Protein AF-A0A8S1RAP8-F1 (afdb_monomer)

Solvent-accessible surface area (backbone atoms only — not comparable to full-atom values): 20398 Å² total; per-residue (Å²): 109,70,69,64,56,48,58,64,63,66,70,56,78,81,77,78,64,78,50,80,38,58,42,42,70,63,51,77,66,58,30,59,76,67,71,48,92,62,65,44,33,32,34,68,53,97,89,40,79,42,64,40,56,48,89,36,30,42,44,55,46,43,49,38,47,43,72,74,34,91,86,50,86,42,68,48,49,23,46,74,50,92,79,80,55,66,46,68,60,57,54,80,40,48,30,60,67,54,68,74,44,55,33,32,41,30,39,65,87,76,47,36,32,41,37,43,65,58,62,101,51,79,95,78,66,79,72,67,83,76,46,59,76,76,47,51,60,53,47,54,56,40,59,78,68,72,55,58,68,72,54,48,56,56,46,50,57,49,50,53,52,45,52,58,54,53,62,76,46,72,89,56,85,87,43,72,69,56,53,53,50,51,51,54,52,46,53,52,53,49,50,56,48,26,51,54,51,33,50,54,41,49,54,53,42,54,52,45,54,51,51,51,50,50,52,52,52,51,52,51,52,51,49,53,56,39,51,64,58,47,47,54,57,53,51,51,53,52,48,51,54,51,49,54,51,52,50,52,51,47,39,29,78,74,72,65,31,55,86,65,39,50,64,52,53,52,51,51,54,53,49,52,51,51,54,39,47,52,47,22,74,75,65,75,41,75,77,42,75,67,51,54,46,51,52,54,40,50,57,51,46,56,50,54,39,62,72,76,44,61,56,68,60,54,51,50,50,49,51,52,51,44,53,50,42,52,53,54,36,54,71,38,62,58,52,66,64,60,55,49,54,54,50,54,52,52,51,53,53,52,52,53,52,52,52,53,52,58,61,73,76,106

Organism: NCBI:txid65129

InterPro domains:
  IPR006769 Calcium uniporter protein, C-terminal [PF04678] (152-308)
  IPR039055 MCU family [PTHR13462] (45-321)

Foldseek 3Di:
DVVVVLVVVLVPDDPPAPEEKEKDWDDPVRCVVVVNPFIWIWIADPNFIQIDGQQDFLLRSQVSCCVRPVPFPDKWKFDDDDPVPTDTDDRRHTSPVVLVAWIWIDTPVPHIYIYDRDDVDQPPDPVQPPDDPQLVVLVVVCVVLVDPPLLSVLVSQLVVQLVVQVVVVVPDDDDPVNSVVSSVVSLVVLLSVLVSLLVVLVSVLVVLVVVLVVLVVVLVVLLVVLLVVLVVVVVVVVVVVVVVVVCLVCCCPPNPHDVVSVVVVVVVVVVVVVVQVVVCVVPVDGDDPVVVSVVSSVVVSVVVCVVPHVSVVVSVRSVVSSVSSVSVSVSSPDNVVVSVVVVVVSVVVVVVVVVVVVVVVD

Mean predicted aligned error: 11.81 Å

Radius of gyration: 32.69 Å; Cα contacts (8 Å, |Δi|>4): 308; chains: 1; bounding box: 89×58×103 Å

Nearest PDB structures (foldseek):
  6wdo-assembly1_O  TM=4.376E-01  e=2.617E-07  Homo sapiens
  6xjv-assembly1_G  TM=4.629E-01  e=1.533E-06  Homo sapiens
  6wdn-assembly1_I  TM=6.538E-01  e=1.645E-04  Homo sapiens
  6xjx-assembly1_C  TM=7.155E-01  e=4.591E-04  Homo sapiens
  6wdn-assembly1_C  TM=6.519E-01  e=7.670E-04  Homo sapiens

Structure (mmCIF, N/CA/C/O backbone):
data_AF-A0A8S1RAP8-F1
#
_entry.id   AF-A0A8S1RAP8-F1
#
loop_
_atom_site.group_PDB
_atom_site.id
_atom_site.type_symbol
_atom_site.label_atom_id
_atom_site.label_alt_id
_atom_site.label_comp_id
_atom_site.label_asym_id
_atom_site.label_entity_id
_atom_site.label_seq_id
_atom_site.pdbx_PDB_ins_code
_atom_site.Cartn_x
_atom_site.Cartn_y
_atom_site.Cartn_z
_atom_site.occupancy
_atom_site.B_iso_or_equiv
_atom_site.auth_seq_id
_atom_site.auth_comp_id
_atom_site.auth_asym_id
_atom_site.auth_atom_id
_atom_site.pdbx_PDB_model_num
ATOM 1 N N . MET A 1 1 ? 1.107 17.374 37.435 1.00 35.66 1 MET A N 1
ATOM 2 C CA . MET A 1 1 ? 2.070 16.299 37.787 1.00 35.66 1 MET A CA 1
ATOM 3 C C . MET A 1 1 ? 1.531 14.903 37.461 1.00 35.66 1 MET A C 1
ATOM 5 O O . MET A 1 1 ? 2.252 14.166 36.805 1.00 35.66 1 MET A O 1
ATOM 9 N N . LEU A 1 2 ? 0.270 14.580 37.793 1.00 27.03 2 LEU A N 1
ATOM 10 C CA . LEU A 1 2 ? -0.376 13.287 37.482 1.00 27.03 2 LEU A CA 1
ATOM 11 C C . LEU A 1 2 ? -0.451 12.935 35.979 1.00 27.03 2 LEU A C 1
ATOM 13 O O . LEU A 1 2 ? -0.167 11.800 35.613 1.00 27.03 2 LEU A O 1
ATOM 17 N N . LEU A 1 3 ? -0.716 13.901 35.089 1.00 27.44 3 LEU A N 1
ATOM 18 C CA . LEU A 1 3 ? -0.661 13.671 33.631 1.00 27.44 3 LEU A CA 1
ATOM 19 C C . LEU A 1 3 ? 0.751 13.306 33.127 1.00 27.44 3 LEU A C 1
ATOM 21 O O . LEU A 1 3 ? 0.902 12.489 32.225 1.00 27.44 3 LEU A O 1
ATOM 25 N N . LYS A 1 4 ? 1.805 13.872 33.735 1.00 32.78 4 LYS A N 1
ATOM 26 C CA . LYS A 1 4 ? 3.206 13.583 33.370 1.00 32.78 4 LYS A CA 1
ATOM 27 C C . LYS A 1 4 ? 3.659 12.202 33.862 1.00 32.78 4 LYS A C 1
ATOM 29 O O . LYS A 1 4 ? 4.493 11.583 33.209 1.00 32.78 4 LYS A O 1
ATOM 34 N N . SER A 1 5 ? 3.118 11.717 34.983 1.00 31.95 5 SER A N 1
ATOM 35 C CA . SER A 1 5 ? 3.358 10.349 35.464 1.00 31.95 5 SER A CA 1
ATOM 36 C C . SER A 1 5 ? 2.520 9.305 34.718 1.00 31.95 5 SER A C 1
ATOM 38 O O . SER A 1 5 ? 3.018 8.209 34.489 1.00 31.95 5 SER A O 1
ATOM 40 N N . LEU A 1 6 ? 1.307 9.650 34.264 1.00 33.59 6 LEU A N 1
ATOM 41 C CA . LEU A 1 6 ? 0.477 8.794 33.399 1.00 33.59 6 LEU A CA 1
ATOM 42 C C . LEU A 1 6 ? 1.084 8.619 31.998 1.00 33.59 6 LEU A C 1
ATOM 44 O O . LEU A 1 6 ? 1.160 7.493 31.513 1.00 33.59 6 LEU A O 1
ATOM 48 N N . ASN A 1 7 ? 1.637 9.683 31.402 1.00 32.19 7 ASN A N 1
ATOM 49 C CA . ASN A 1 7 ? 2.371 9.579 30.132 1.00 32.19 7 ASN A CA 1
ATOM 50 C C . ASN A 1 7 ? 3.615 8.676 30.222 1.00 32.19 7 ASN A C 1
ATOM 52 O O . ASN A 1 7 ? 3.992 8.071 29.226 1.00 32.19 7 ASN A O 1
ATOM 56 N N . ARG A 1 8 ? 4.245 8.547 31.401 1.00 33.03 8 ARG A N 1
ATOM 57 C CA . ARG A 1 8 ? 5.359 7.602 31.618 1.00 33.03 8 ARG A CA 1
ATOM 58 C C . ARG A 1 8 ? 4.908 6.153 31.819 1.00 33.03 8 ARG A C 1
ATOM 60 O O . ARG A 1 8 ? 5.713 5.257 31.621 1.00 33.03 8 ARG A O 1
ATOM 67 N N . PHE A 1 9 ? 3.654 5.918 32.204 1.00 32.06 9 PHE A N 1
ATOM 68 C CA . PHE A 1 9 ? 3.078 4.570 32.253 1.00 32.06 9 PHE A CA 1
ATOM 69 C C . PHE A 1 9 ? 2.563 4.111 30.881 1.00 32.06 9 PHE A C 1
ATOM 71 O O . PHE A 1 9 ? 2.558 2.918 30.606 1.00 32.06 9 PHE A O 1
ATOM 78 N N . CYS A 1 10 ? 2.194 5.051 30.003 1.00 32.69 10 CYS A N 1
ATOM 79 C CA . CYS A 1 10 ? 1.7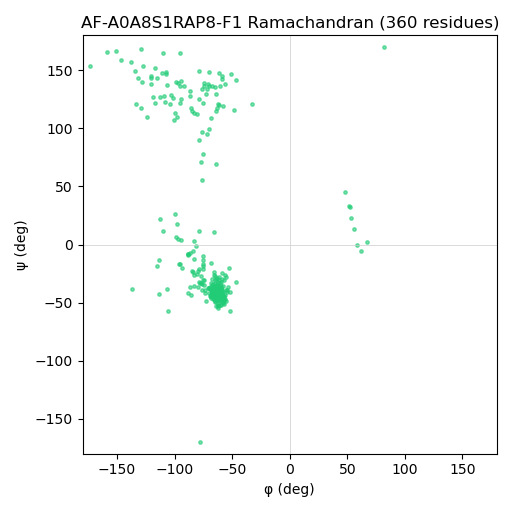32 4.769 28.640 1.00 32.69 10 CYS A CA 1
ATOM 80 C C . CYS A 1 10 ? 2.862 4.520 27.629 1.00 32.69 10 CYS A C 1
ATOM 82 O O . CYS A 1 10 ? 2.575 4.176 26.487 1.00 32.69 10 CYS A O 1
ATOM 84 N N . THR A 1 11 ? 4.139 4.604 28.022 1.00 32.50 11 THR A N 1
ATOM 85 C CA . THR A 1 11 ? 5.240 3.993 27.253 1.00 32.50 11 THR A CA 1
ATOM 86 C C . THR A 1 11 ? 5.238 2.480 27.489 1.00 32.50 11 THR A C 1
ATOM 88 O O . THR A 1 11 ? 6.199 1.902 27.999 1.00 32.50 11 THR A O 1
ATOM 91 N N . LEU A 1 12 ? 4.093 1.860 27.212 1.00 35.03 12 LEU A N 1
ATOM 92 C CA . LEU A 1 12 ? 3.892 0.424 27.192 1.00 35.03 12 LEU A CA 1
ATOM 93 C C . LEU A 1 12 ? 4.625 -0.147 25.979 1.00 35.03 12 LEU A C 1
ATOM 95 O O . LEU A 1 12 ? 4.841 0.531 24.976 1.00 35.03 12 LEU A O 1
ATOM 99 N N . LYS A 1 13 ? 5.099 -1.380 26.157 1.00 39.34 13 LYS A N 1
ATOM 100 C CA . LYS A 1 13 ? 5.905 -2.172 25.225 1.00 39.34 13 LYS A CA 1
ATOM 101 C C . LYS A 1 13 ? 5.544 -1.857 23.773 1.00 39.34 13 LYS A C 1
ATOM 103 O O . LYS A 1 13 ? 4.407 -2.071 23.372 1.00 39.34 13 LYS A O 1
ATOM 108 N N . ARG A 1 14 ? 6.526 -1.403 22.983 1.00 42.16 14 ARG A N 1
ATOM 109 C CA . ARG A 1 14 ? 6.386 -1.344 21.522 1.00 42.16 14 ARG A CA 1
ATOM 110 C C . ARG A 1 14 ? 5.853 -2.694 21.064 1.00 42.16 14 ARG A C 1
ATOM 112 O O . ARG A 1 14 ? 6.517 -3.712 21.267 1.00 42.16 14 ARG A O 1
ATOM 119 N N . TYR A 1 15 ? 4.653 -2.707 20.505 1.00 47.25 15 TYR A N 1
ATOM 120 C CA . TYR A 1 15 ? 4.140 -3.898 19.867 1.00 47.25 15 TYR A CA 1
ATOM 121 C C . TYR A 1 15 ? 5.117 -4.292 18.755 1.00 47.25 15 TYR A C 1
ATOM 123 O O . TYR A 1 15 ? 5.357 -3.521 17.826 1.00 47.25 15 TYR A O 1
ATOM 131 N N . ASN A 1 16 ? 5.702 -5.484 18.855 1.00 48.69 16 ASN A N 1
ATOM 132 C CA . ASN A 1 16 ? 6.482 -6.074 17.771 1.00 48.69 16 ASN A CA 1
ATOM 133 C C . ASN A 1 16 ? 5.505 -6.624 16.725 1.00 48.69 16 ASN A C 1
ATOM 135 O O . ASN A 1 16 ? 5.313 -7.834 16.615 1.00 48.69 16 ASN A O 1
ATOM 139 N N . PHE A 1 17 ? 4.831 -5.732 16.001 1.00 56.00 17 PHE A N 1
ATOM 140 C CA . PHE A 1 17 ? 4.102 -6.120 14.801 1.00 56.00 17 PHE A CA 1
ATOM 141 C C . PHE A 1 17 ? 5.103 -6.341 13.674 1.00 56.00 17 PHE A C 1
ATOM 143 O O . PHE A 1 17 ? 6.024 -5.545 13.482 1.00 56.00 17 PHE A O 1
ATOM 150 N N . GLN A 1 18 ? 4.931 -7.443 12.949 1.00 72.25 18 GLN A N 1
ATOM 151 C CA . GLN A 1 18 ? 5.820 -7.790 11.844 1.00 72.25 18 GLN A CA 1
ATOM 152 C C . GLN A 1 18 ? 5.355 -7.126 10.544 1.00 72.25 18 GLN A C 1
ATOM 154 O O . GLN A 1 18 ? 6.192 -6.675 9.764 1.00 72.25 18 GLN A O 1
ATOM 159 N N . ASP A 1 19 ? 4.036 -7.016 10.338 1.00 77.69 19 ASP A N 1
ATOM 160 C CA . ASP A 1 19 ? 3.436 -6.235 9.252 1.00 77.69 19 ASP A CA 1
ATOM 161 C C . ASP A 1 19 ? 1.966 -5.858 9.543 1.00 77.69 19 ASP A C 1
ATOM 163 O O . ASP A 1 19 ? 1.322 -6.427 10.433 1.00 77.69 19 ASP A O 1
ATOM 167 N N . ILE A 1 20 ? 1.434 -4.915 8.763 1.00 80.06 20 ILE A N 1
ATOM 168 C CA . ILE A 1 20 ? 0.015 -4.534 8.736 1.00 80.06 20 ILE A CA 1
ATOM 169 C C . ILE A 1 20 ? -0.560 -4.952 7.382 1.00 80.06 20 ILE A C 1
ATOM 171 O O . ILE A 1 20 ? -0.016 -4.625 6.326 1.00 80.06 20 ILE A O 1
ATOM 175 N N . LEU A 1 21 ? -1.658 -5.697 7.428 1.00 82.69 21 LEU A N 1
ATOM 176 C CA . LEU A 1 21 ? -2.359 -6.256 6.283 1.00 82.69 21 LEU A CA 1
ATOM 177 C C . LEU A 1 21 ? -3.705 -5.552 6.121 1.00 82.69 21 LEU A C 1
ATOM 179 O O . LEU A 1 21 ? -4.340 -5.152 7.095 1.00 82.69 21 LEU A O 1
ATOM 183 N N . MET A 1 22 ? -4.153 -5.421 4.879 1.00 79.94 22 MET A N 1
ATOM 184 C CA . MET A 1 22 ? -5.452 -4.845 4.551 1.00 79.94 22 MET A CA 1
ATOM 185 C C . MET A 1 22 ? -6.342 -5.964 4.050 1.00 79.94 22 MET A C 1
ATOM 187 O O . MET A 1 22 ? -5.969 -6.698 3.131 1.00 79.94 22 MET A O 1
ATOM 191 N N . LEU A 1 23 ? -7.520 -6.076 4.649 1.00 79.69 23 LEU A N 1
ATOM 192 C CA . LEU A 1 23 ? -8.556 -6.938 4.122 1.00 79.69 23 LEU A CA 1
ATOM 193 C C . LEU A 1 23 ? -9.187 -6.291 2.887 1.00 79.69 23 LEU A C 1
ATOM 195 O O . LEU A 1 23 ? -9.424 -5.091 2.870 1.00 79.69 23 LEU A O 1
ATOM 199 N N . GLN A 1 24 ? -9.461 -7.065 1.847 1.00 80.31 24 GLN A N 1
ATOM 200 C CA . GLN A 1 24 ? -10.079 -6.592 0.614 1.00 80.31 24 GLN A CA 1
ATOM 201 C C . GLN A 1 24 ? -11.290 -7.462 0.273 1.00 80.31 24 GLN A C 1
ATOM 203 O O . GLN A 1 24 ? -11.267 -8.684 0.446 1.00 80.31 24 GLN A O 1
ATOM 208 N N . ARG A 1 25 ? -12.358 -6.815 -0.201 1.00 77.25 25 ARG A N 1
ATOM 209 C CA . ARG A 1 25 ? -13.554 -7.473 -0.732 1.00 77.25 25 ARG A CA 1
ATOM 210 C C . ARG A 1 25 ? -13.418 -7.593 -2.244 1.00 77.25 25 ARG A C 1
ATOM 212 O O . ARG A 1 25 ? -12.926 -6.672 -2.893 1.00 77.25 25 ARG A O 1
ATOM 219 N N . PHE A 1 26 ? -13.849 -8.716 -2.808 1.00 70.31 26 PHE A N 1
ATOM 220 C CA . PHE A 1 26 ? -13.997 -8.808 -4.259 1.00 70.31 26 PHE A CA 1
ATOM 221 C C . PHE A 1 26 ? -15.087 -7.851 -4.744 1.00 70.31 26 PHE A C 1
ATOM 223 O O . PHE A 1 26 ? -16.180 -7.816 -4.173 1.00 70.31 26 PHE A O 1
ATOM 230 N N . SER A 1 27 ? -14.820 -7.127 -5.833 1.00 66.56 27 SER A N 1
ATOM 231 C CA . SER A 1 27 ? -15.862 -6.335 -6.492 1.00 66.56 27 SER A CA 1
ATOM 232 C C . SER A 1 27 ? -16.989 -7.251 -6.984 1.00 66.56 27 SER A C 1
ATOM 234 O O . SER A 1 27 ? -16.742 -8.384 -7.403 1.00 66.56 27 SER A O 1
ATOM 236 N N . GLN A 1 28 ? -18.232 -6.754 -6.994 1.00 63.41 28 GLN A N 1
ATOM 237 C CA . GLN A 1 28 ? -19.379 -7.487 -7.548 1.00 63.41 28 GLN A CA 1
ATOM 238 C C . GLN A 1 28 ? -19.171 -7.907 -9.014 1.00 63.41 28 GLN A C 1
ATOM 240 O O . GLN A 1 28 ? -19.767 -8.878 -9.475 1.00 63.41 28 GLN A O 1
ATOM 245 N N . GLU A 1 29 ? -18.344 -7.184 -9.770 1.00 61.91 29 GLU A N 1
ATOM 246 C CA . GLU A 1 29 ? -18.001 -7.548 -11.149 1.00 61.91 29 GLU A CA 1
ATOM 247 C C . GLU A 1 29 ? -16.993 -8.700 -11.207 1.00 61.91 29 GLU A C 1
ATOM 249 O O . GLU A 1 29 ? -17.128 -9.620 -12.013 1.00 61.91 29 GLU A O 1
ATOM 254 N N . GLU A 1 30 ? -16.012 -8.701 -10.308 1.00 68.06 30 GLU A N 1
ATOM 255 C CA . GLU A 1 30 ? -15.015 -9.766 -10.216 1.00 68.06 30 GLU A CA 1
ATOM 256 C C . GLU A 1 30 ? -15.624 -11.061 -9.667 1.00 68.06 30 GLU A C 1
ATOM 258 O O . GLU A 1 30 ? -15.307 -12.150 -10.150 1.00 68.06 30 GLU A O 1
ATOM 263 N N . SER A 1 31 ? -16.551 -10.958 -8.709 1.00 62.81 31 SER A N 1
ATOM 264 C CA . SER A 1 31 ? -17.284 -12.111 -8.181 1.00 62.81 31 SER A CA 1
ATOM 265 C C . SER A 1 31 ? -18.198 -12.740 -9.235 1.00 62.81 31 SER A C 1
ATOM 267 O O . SER A 1 31 ? -18.249 -13.970 -9.336 1.00 62.81 31 SER A O 1
ATOM 269 N N . LYS A 1 32 ? -18.837 -11.923 -10.089 1.00 68.44 32 LYS A N 1
ATOM 270 C CA . LYS A 1 32 ? -19.587 -12.393 -11.267 1.00 68.44 32 LYS A CA 1
ATOM 271 C C . LYS A 1 32 ? -18.684 -13.126 -12.257 1.00 68.44 32 LYS A C 1
ATOM 273 O O . LYS A 1 32 ? -19.036 -14.222 -12.685 1.00 68.44 32 LYS A O 1
ATOM 278 N N . ASN A 1 33 ? -17.510 -12.576 -12.567 1.00 72.12 33 ASN A N 1
ATOM 279 C CA . ASN A 1 33 ? -16.552 -13.212 -13.479 1.00 72.12 33 ASN A CA 1
ATOM 280 C C . ASN A 1 33 ? -16.033 -14.561 -12.953 1.00 72.12 33 ASN A C 1
ATOM 282 O O . ASN A 1 33 ? -15.716 -15.452 -13.739 1.00 72.12 33 ASN A O 1
ATOM 286 N N . LEU A 1 34 ? -15.982 -14.735 -11.631 1.00 72.75 34 LEU A N 1
ATOM 287 C CA . LEU A 1 34 ? -15.537 -15.965 -10.974 1.00 72.75 34 LEU A CA 1
ATOM 288 C C . LEU A 1 34 ? -16.683 -16.928 -10.608 1.00 72.75 34 LEU A C 1
ATOM 290 O O . LEU A 1 34 ? -16.424 -17.966 -9.999 1.00 72.75 34 LEU A O 1
ATOM 294 N N . ASN A 1 35 ? -17.938 -16.627 -10.976 1.00 73.19 35 ASN A N 1
ATOM 295 C CA . ASN A 1 35 ? -19.134 -17.394 -10.586 1.00 73.19 35 ASN A CA 1
ATOM 296 C C . ASN A 1 35 ? -19.253 -17.629 -9.065 1.00 73.19 35 ASN A C 1
ATOM 298 O O . ASN A 1 35 ? -19.773 -18.653 -8.607 1.00 73.19 35 ASN A O 1
ATOM 302 N N . LEU A 1 36 ? -18.774 -16.681 -8.261 1.00 73.94 36 LEU A N 1
ATOM 303 C CA . LEU A 1 36 ? -18.836 -16.770 -6.808 1.00 73.94 36 LEU A CA 1
ATOM 304 C C . LEU A 1 36 ? -20.215 -16.295 -6.339 1.00 73.94 36 LEU A C 1
ATOM 306 O O . LEU A 1 36 ? -20.559 -15.124 -6.457 1.00 73.94 36 LEU A O 1
ATOM 310 N N . LYS A 1 37 ? -21.018 -17.218 -5.795 1.00 71.69 37 LYS A N 1
ATOM 311 C CA . LYS A 1 37 ? -22.343 -16.912 -5.218 1.00 71.69 37 LYS A CA 1
ATOM 312 C C . LYS A 1 37 ? -22.279 -16.222 -3.850 1.00 71.69 37 LYS A C 1
ATOM 314 O O . LYS A 1 37 ? -23.316 -15.814 -3.344 1.00 71.69 37 LYS A O 1
ATOM 319 N N . GLN A 1 38 ? -21.100 -16.154 -3.237 1.00 77.44 38 GLN A N 1
ATOM 320 C CA . GLN A 1 38 ? -20.893 -15.669 -1.872 1.00 77.44 38 GLN A CA 1
ATOM 321 C C . GLN A 1 38 ? -19.820 -14.582 -1.852 1.00 77.44 38 GLN A C 1
ATOM 323 O O . GLN A 1 38 ? -18.930 -14.573 -2.704 1.00 77.44 38 GLN A O 1
ATOM 328 N N . GLU A 1 39 ? -19.894 -13.698 -0.858 1.00 77.25 39 GLU A N 1
ATOM 329 C CA . GLU A 1 39 ? -18.881 -12.676 -0.609 1.00 77.25 39 GLU A CA 1
ATOM 330 C C . GLU A 1 39 ? -17.549 -13.340 -0.226 1.00 77.25 39 GLU A C 1
ATOM 332 O O . GLU A 1 39 ? -17.434 -14.034 0.792 1.00 77.25 39 GLU A O 1
ATOM 337 N N . VAL A 1 40 ? -16.545 -13.164 -1.088 1.00 81.94 40 VAL A N 1
ATOM 338 C CA . VAL A 1 40 ? -15.185 -13.659 -0.871 1.00 81.94 40 VAL A CA 1
ATOM 339 C C . VAL A 1 40 ? -14.308 -12.493 -0.453 1.00 81.94 40 VAL A C 1
ATOM 341 O O . VAL A 1 40 ? -14.266 -11.450 -1.107 1.00 81.94 40 VAL A O 1
ATOM 344 N N . LEU A 1 41 ? -13.602 -12.704 0.646 1.00 84.88 41 LEU A N 1
ATOM 345 C CA . LEU A 1 41 ? -12.654 -11.776 1.228 1.00 84.88 41 LEU A CA 1
ATOM 346 C C . LEU A 1 41 ? -11.249 -12.299 0.982 1.00 84.88 41 LEU A C 1
ATOM 348 O O . LEU A 1 41 ? -11.020 -13.514 0.924 1.00 84.88 41 LEU A O 1
ATOM 352 N N . TYR A 1 42 ? -10.302 -11.383 0.838 1.00 86.75 42 TYR A N 1
ATOM 353 C CA . TYR A 1 42 ? -8.905 -11.750 0.728 1.00 86.75 42 TYR A CA 1
ATOM 354 C C . TYR A 1 42 ? -7.977 -10.727 1.360 1.00 86.75 42 TYR A C 1
ATOM 356 O O . TYR A 1 42 ? -8.317 -9.563 1.535 1.00 86.75 42 TYR A O 1
ATOM 364 N N . PHE A 1 43 ? -6.775 -11.171 1.694 1.00 84.88 43 PHE A N 1
ATOM 365 C CA . PHE A 1 43 ? -5.654 -10.296 2.014 1.00 84.88 43 PHE A CA 1
ATOM 366 C C . PHE A 1 43 ? -4.389 -10.852 1.367 1.00 84.88 43 PHE A C 1
ATOM 368 O O . PHE A 1 43 ? -4.308 -12.043 1.045 1.00 84.88 43 PHE A O 1
ATOM 375 N N . TYR A 1 44 ? -3.403 -9.987 1.156 1.00 81.38 44 TYR A N 1
ATOM 376 C CA . TYR A 1 44 ? -2.094 -10.404 0.673 1.00 81.38 44 TYR A CA 1
ATOM 377 C C . TYR A 1 44 ? -1.208 -10.807 1.845 1.00 81.38 44 TYR A C 1
ATOM 379 O O . TYR A 1 44 ? -1.028 -10.045 2.789 1.00 81.38 44 TYR A O 1
ATOM 387 N N . PHE A 1 45 ? -0.623 -11.996 1.764 1.00 81.94 45 PHE A N 1
ATOM 388 C CA . PHE A 1 45 ? 0.376 -12.485 2.700 1.00 81.94 45 PHE A CA 1
ATOM 389 C C . PHE A 1 45 ? 1.580 -12.995 1.917 1.00 81.94 45 PHE A C 1
ATOM 391 O O . PHE A 1 45 ? 1.447 -13.930 1.131 1.00 81.94 45 PHE A O 1
ATOM 398 N N . GLN A 1 46 ? 2.751 -12.375 2.101 1.00 78.31 46 GLN A N 1
ATOM 399 C CA . GLN A 1 46 ? 3.982 -12.740 1.378 1.00 78.31 46 GLN A CA 1
ATOM 400 C C . GLN A 1 46 ? 3.762 -12.878 -0.146 1.00 78.31 46 GLN A C 1
ATOM 402 O O . GLN A 1 46 ? 4.189 -13.847 -0.769 1.00 78.31 46 GLN A O 1
ATOM 407 N N . SER A 1 47 ? 3.051 -11.920 -0.750 1.00 74.06 47 SER A N 1
ATOM 408 C CA . SER A 1 47 ? 2.666 -11.918 -2.176 1.00 74.06 47 SER A CA 1
ATOM 409 C C . SER A 1 47 ? 1.672 -13.007 -2.617 1.00 74.06 47 SER A C 1
ATOM 411 O O . SER A 1 47 ? 1.309 -13.058 -3.791 1.00 74.06 47 SER A O 1
ATOM 413 N N . LYS A 1 48 ? 1.177 -13.859 -1.710 1.00 82.38 48 LYS A N 1
ATOM 414 C CA . LYS A 1 48 ? 0.077 -14.798 -1.976 1.00 82.38 48 LYS A CA 1
ATOM 415 C C . LYS A 1 48 ? -1.249 -14.186 -1.523 1.00 82.38 48 LYS A C 1
ATOM 417 O O . LYS A 1 48 ? -1.339 -13.618 -0.437 1.00 82.38 48 LYS A O 1
ATOM 422 N N . LYS A 1 49 ? -2.294 -14.313 -2.342 1.00 86.44 49 LYS A N 1
ATOM 423 C CA . LYS A 1 49 ? -3.661 -13.959 -1.932 1.00 86.44 49 LYS A CA 1
ATOM 424 C C . LYS A 1 49 ? -4.222 -15.090 -1.082 1.00 86.44 49 LYS A C 1
ATOM 426 O O . LYS A 1 49 ? -4.239 -16.228 -1.543 1.00 86.44 49 LYS A O 1
ATOM 431 N N . VAL A 1 50 ? -4.679 -14.770 0.124 1.00 87.50 50 VAL A N 1
ATOM 432 C CA . VAL A 1 50 ? -5.394 -15.714 0.984 1.00 87.50 50 VAL A CA 1
ATOM 433 C C . VAL A 1 50 ? -6.884 -15.458 0.861 1.00 87.50 50 VAL A C 1
ATOM 435 O O . VAL A 1 50 ? -7.355 -14.411 1.289 1.00 87.50 50 VAL A O 1
ATOM 438 N N . PHE A 1 51 ? -7.621 -16.410 0.298 1.00 89.44 51 PHE A N 1
ATOM 439 C CA . PHE A 1 51 ? -9.068 -16.298 0.098 1.00 89.44 51 PHE A CA 1
ATOM 440 C C . PHE A 1 51 ? -9.860 -16.985 1.205 1.00 89.44 51 PHE A C 1
ATOM 442 O O . PHE A 1 51 ? -9.535 -18.116 1.578 1.00 89.44 51 PHE A O 1
ATOM 449 N N . PHE A 1 52 ? -10.940 -16.351 1.660 1.00 89.75 52 PHE A N 1
ATOM 450 C CA . PHE A 1 52 ? -11.905 -16.942 2.586 1.00 89.75 52 PHE A CA 1
ATOM 451 C C . PHE A 1 52 ? -13.312 -16.353 2.397 1.00 89.75 52 PHE A C 1
ATOM 453 O O . PHE A 1 52 ? -13.503 -15.359 1.699 1.00 89.75 52 PHE A O 1
ATOM 460 N N . LYS A 1 53 ? -14.320 -17.001 2.987 1.00 87.75 53 LYS A N 1
ATOM 461 C CA . LYS A 1 53 ? -15.728 -16.592 2.878 1.00 87.75 53 LYS A CA 1
ATOM 462 C C . LYS A 1 53 ? -16.110 -15.651 4.019 1.00 87.75 53 LYS A C 1
ATOM 464 O O . LYS A 1 53 ? -15.794 -15.949 5.169 1.00 87.75 53 LYS A O 1
ATOM 469 N N . GLY A 1 54 ? -16.839 -14.575 3.719 1.00 83.94 54 GLY A N 1
ATOM 470 C CA . GLY A 1 54 ? -17.332 -13.640 4.743 1.00 83.94 54 GLY A CA 1
ATOM 471 C C . GLY A 1 54 ? -18.351 -14.254 5.711 1.00 83.94 54 GLY A C 1
ATOM 472 O O . GLY A 1 54 ? -18.344 -13.944 6.897 1.00 83.94 54 GLY A O 1
ATOM 473 N N . GLU A 1 55 ? -19.176 -15.189 5.233 1.00 86.38 55 GLU A N 1
ATOM 474 C CA . GLU A 1 55 ? -20.194 -15.898 6.032 1.00 86.38 55 GLU A CA 1
ATOM 475 C C . GLU A 1 55 ? -19.639 -17.103 6.821 1.00 86.38 55 GLU A C 1
ATOM 477 O O . GLU A 1 55 ? -20.397 -17.834 7.455 1.00 86.38 55 GLU A O 1
ATOM 482 N N . GLY A 1 56 ? -18.327 -17.349 6.753 1.00 90.56 56 GLY A N 1
ATOM 483 C CA . GLY A 1 56 ? -17.686 -18.503 7.383 1.00 90.56 56 GLY A CA 1
ATOM 484 C C . GLY A 1 56 ? -17.473 -18.357 8.891 1.00 90.56 56 GLY A C 1
ATOM 485 O O . GLY A 1 56 ? -17.929 -17.415 9.540 1.00 90.56 56 GLY A O 1
ATOM 486 N N . THR A 1 57 ? -16.708 -19.288 9.458 1.00 95.56 57 THR A N 1
ATOM 487 C CA . THR A 1 57 ? -16.244 -19.236 10.856 1.00 95.56 57 THR A CA 1
ATOM 488 C C . THR A 1 57 ? -14.742 -18.972 10.936 1.00 95.56 57 THR A C 1
ATOM 490 O O . THR A 1 57 ? -14.012 -19.155 9.958 1.00 95.56 57 THR A O 1
ATOM 493 N N . VAL A 1 58 ? -14.250 -18.592 12.118 1.00 94.75 58 VAL A N 1
ATOM 494 C CA . VAL A 1 58 ? -12.805 -18.451 12.383 1.00 94.75 58 VAL A CA 1
ATOM 495 C C . VAL A 1 58 ? -12.036 -19.728 12.022 1.00 94.75 58 VAL A C 1
ATOM 497 O O . VAL A 1 58 ? -10.933 -19.647 11.482 1.00 94.75 58 VAL A O 1
ATOM 500 N N . LEU A 1 59 ? -12.621 -20.910 12.247 1.00 96.62 59 LEU A N 1
ATOM 501 C CA . LEU A 1 59 ? -12.019 -22.186 11.858 1.00 96.62 59 LEU A CA 1
ATOM 502 C C . LEU A 1 59 ? -11.761 -22.272 10.348 1.00 96.62 59 LEU A C 1
ATOM 504 O O . LEU A 1 59 ? -10.701 -22.738 9.931 1.00 96.62 59 LEU A O 1
ATOM 508 N N . GLU A 1 60 ? -12.711 -21.824 9.529 1.00 95.06 60 GLU A N 1
ATOM 509 C CA . GLU A 1 60 ? -12.575 -21.843 8.070 1.00 95.06 60 GLU A CA 1
ATOM 510 C C . GLU A 1 60 ? -11.468 -20.900 7.603 1.00 95.06 60 GLU A C 1
ATOM 512 O O . GLU A 1 60 ? -10.674 -21.274 6.740 1.00 95.06 60 GLU A O 1
ATOM 517 N N . LEU A 1 61 ? -11.354 -19.718 8.217 1.00 94.56 61 LEU A N 1
ATOM 518 C CA . LEU A 1 61 ? -10.243 -18.798 7.974 1.00 94.56 61 LEU A CA 1
ATOM 519 C C . LEU A 1 61 ? -8.898 -19.442 8.352 1.00 94.56 61 LEU A C 1
ATOM 521 O O . LEU A 1 61 ? -7.960 -19.435 7.554 1.00 94.56 61 LEU A O 1
ATOM 525 N N . GLN A 1 62 ? -8.804 -20.051 9.538 1.00 95.62 62 GLN A N 1
ATOM 526 C CA . GLN A 1 62 ? -7.595 -20.747 9.994 1.00 95.62 62 GLN A CA 1
ATOM 527 C C . GLN A 1 62 ? -7.197 -21.879 9.034 1.00 95.62 62 GLN A C 1
ATOM 529 O O . GLN A 1 62 ? -6.018 -22.041 8.716 1.00 95.62 62 GLN A O 1
ATOM 534 N N . GLN A 1 63 ? -8.169 -22.655 8.547 1.00 95.62 63 GLN A N 1
ATOM 535 C CA . GLN A 1 63 ? -7.943 -23.716 7.564 1.00 95.62 63 GLN A CA 1
ATOM 536 C C . GLN A 1 63 ? -7.529 -23.156 6.198 1.00 95.62 63 GLN A C 1
ATOM 538 O O . GLN A 1 63 ? -6.623 -23.703 5.569 1.00 95.62 63 GLN A O 1
ATOM 543 N N . ALA A 1 64 ? -8.146 -22.061 5.750 1.00 93.94 64 ALA A N 1
ATOM 544 C CA . ALA A 1 64 ? -7.809 -21.401 4.493 1.00 93.94 64 ALA A CA 1
ATOM 545 C C . ALA A 1 64 ? -6.362 -20.890 4.492 1.00 93.94 64 ALA A C 1
ATOM 547 O O . ALA A 1 64 ? -5.643 -21.123 3.520 1.00 93.94 64 ALA A O 1
ATOM 548 N N . ILE A 1 65 ? -5.923 -20.278 5.596 1.00 93.44 65 ILE A N 1
ATOM 549 C CA . ILE A 1 65 ? -4.546 -19.809 5.807 1.00 93.44 65 ILE A CA 1
ATOM 550 C C . ILE A 1 65 ? -3.570 -20.989 5.774 1.00 93.44 65 ILE A C 1
ATOM 552 O O . ILE A 1 65 ? -2.632 -20.976 4.981 1.00 93.44 65 ILE A O 1
ATOM 556 N N . LYS A 1 66 ? -3.823 -22.045 6.561 1.00 94.62 66 LYS A N 1
ATOM 557 C CA . LYS A 1 66 ? -2.969 -23.250 6.592 1.00 94.62 66 LYS A CA 1
ATOM 558 C C . LYS A 1 66 ? -2.869 -23.955 5.240 1.00 94.62 66 LYS A C 1
ATOM 560 O O . LYS A 1 66 ? -1.855 -24.569 4.942 1.00 94.62 66 LYS A O 1
ATOM 565 N N . LYS A 1 67 ? -3.929 -23.903 4.430 1.00 94.50 67 LYS A N 1
ATOM 566 C CA . LYS A 1 67 ? -3.954 -24.520 3.099 1.00 94.50 67 LYS A CA 1
ATOM 567 C C . LYS A 1 67 ? -3.193 -23.701 2.054 1.00 94.50 67 LYS A C 1
ATOM 569 O O . LYS A 1 67 ? -2.673 -24.278 1.107 1.00 94.50 67 LYS A O 1
ATOM 574 N N . GLN A 1 68 ? -3.198 -22.374 2.173 1.00 92.12 68 GLN A N 1
ATOM 575 C CA . GLN A 1 68 ? -2.631 -21.467 1.166 1.00 92.12 68 GLN A CA 1
ATOM 576 C C . GLN A 1 68 ? -1.188 -21.044 1.488 1.00 92.12 68 GLN A C 1
ATOM 578 O O . GLN A 1 68 ? -0.476 -20.568 0.600 1.00 92.12 68 GLN A O 1
ATOM 583 N N . ILE A 1 69 ? -0.746 -21.233 2.736 1.00 90.50 69 ILE A N 1
ATOM 584 C CA . ILE A 1 69 ? 0.591 -20.874 3.211 1.00 90.50 69 ILE A CA 1
ATOM 585 C C . ILE A 1 69 ? 1.265 -22.115 3.805 1.00 90.50 69 ILE A C 1
ATOM 587 O O . ILE A 1 69 ? 0.898 -22.582 4.882 1.00 90.50 69 ILE A O 1
ATOM 591 N N . ASP A 1 70 ? 2.275 -22.618 3.095 1.00 86.69 70 ASP A N 1
ATOM 592 C CA . ASP A 1 70 ? 2.900 -23.925 3.338 1.00 86.69 70 ASP A CA 1
ATOM 593 C C . ASP A 1 70 ? 3.646 -24.025 4.693 1.00 86.69 70 ASP A C 1
ATOM 595 O O . ASP A 1 70 ? 3.769 -25.114 5.252 1.00 86.69 70 ASP A O 1
ATOM 599 N N . ASP A 1 71 ? 4.073 -22.895 5.273 1.00 89.12 71 ASP A N 1
ATOM 600 C CA . ASP A 1 71 ? 4.914 -22.841 6.486 1.00 89.12 71 ASP A CA 1
ATOM 601 C C . ASP A 1 71 ? 4.143 -22.577 7.797 1.00 89.12 71 ASP A C 1
ATOM 603 O O . ASP A 1 71 ? 4.728 -22.383 8.872 1.00 89.12 71 ASP A O 1
ATOM 607 N N . VAL A 1 72 ? 2.810 -22.556 7.743 1.00 90.00 72 VAL A N 1
ATOM 608 C CA . VAL A 1 72 ? 1.974 -22.176 8.888 1.00 90.00 72 VAL A CA 1
ATOM 609 C C . VAL A 1 72 ? 1.462 -23.410 9.633 1.00 90.00 72 VAL A C 1
ATOM 611 O O . VAL A 1 72 ? 0.569 -24.123 9.178 1.00 90.00 72 VAL A O 1
ATOM 614 N N . LYS A 1 73 ? 1.986 -23.638 10.844 1.00 92.62 73 LYS A N 1
ATOM 615 C CA . LYS A 1 73 ? 1.582 -24.742 11.736 1.00 92.62 73 LYS A CA 1
ATOM 616 C C . LYS A 1 73 ? 0.375 -24.370 12.595 1.00 92.62 73 LYS A C 1
ATOM 618 O O . LYS A 1 73 ? -0.558 -25.164 12.758 1.00 92.62 73 LYS A O 1
ATOM 623 N N . SER A 1 74 ? 0.374 -23.156 13.142 1.00 93.56 74 SER A N 1
ATOM 624 C CA . SER A 1 74 ? -0.703 -22.637 13.988 1.00 93.56 74 SER A CA 1
ATOM 625 C C . SER A 1 74 ? -1.130 -21.241 13.552 1.00 93.56 74 SER A C 1
ATOM 627 O O . SER A 1 74 ? -0.314 -20.428 13.124 1.00 93.56 74 SER A O 1
ATOM 629 N N . VAL A 1 75 ? -2.436 -20.996 13.650 1.00 95.06 75 VAL A N 1
ATOM 630 C CA . VAL A 1 75 ? -3.084 -19.728 13.315 1.00 95.06 75 VAL A CA 1
ATOM 631 C C . VAL A 1 75 ? -4.023 -19.410 14.461 1.00 95.06 75 VAL A C 1
ATOM 633 O O . VAL A 1 75 ? -4.914 -20.212 14.733 1.00 95.06 75 VAL A O 1
ATOM 636 N N . GLY A 1 76 ? -3.823 -18.274 15.114 1.00 94.94 76 GLY A N 1
ATOM 637 C CA . GLY A 1 76 ? -4.763 -17.725 16.086 1.00 94.94 76 GLY A CA 1
ATOM 638 C C . GLY A 1 76 ? -5.315 -16.400 15.575 1.00 94.94 76 GLY A C 1
ATOM 639 O O . GLY A 1 76 ? -4.597 -15.637 14.924 1.00 94.94 76 GLY A O 1
ATOM 640 N N . VAL A 1 77 ? -6.591 -16.144 15.849 1.00 94.44 77 VAL A N 1
ATOM 641 C CA . VAL A 1 77 ? -7.262 -14.888 15.498 1.00 94.44 77 VAL A CA 1
ATOM 642 C C . VAL A 1 77 ? -7.673 -14.226 16.798 1.00 94.44 77 VAL A C 1
ATOM 644 O O . VAL A 1 77 ? -8.395 -14.820 17.594 1.00 94.44 77 VAL A O 1
ATOM 647 N N . PHE A 1 78 ? -7.191 -13.013 17.025 1.00 92.69 78 PHE A N 1
ATOM 648 C CA . PHE A 1 78 ? -7.334 -12.312 18.290 1.00 92.69 78 PHE A CA 1
ATOM 649 C C . PHE A 1 78 ? -8.072 -10.997 18.096 1.00 92.69 78 PHE A C 1
ATOM 651 O O . PHE A 1 78 ? -7.860 -10.284 17.112 1.00 92.69 78 PHE A O 1
ATOM 658 N N . GLN A 1 79 ? -8.903 -10.659 19.074 1.00 88.19 79 GLN A N 1
ATOM 659 C CA . GLN A 1 79 ? -9.470 -9.327 19.196 1.00 88.19 79 GLN A CA 1
ATOM 660 C C . GLN A 1 79 ? -8.397 -8.363 19.705 1.00 88.19 79 GLN A C 1
ATOM 662 O O . GLN A 1 79 ? -7.654 -8.675 20.644 1.00 88.19 79 GLN A O 1
ATOM 667 N N . GLN A 1 80 ? -8.321 -7.175 19.106 1.00 79.06 80 GLN A N 1
ATOM 668 C CA . GLN A 1 80 ? -7.459 -6.117 19.613 1.00 79.06 80 GLN A CA 1
ATOM 669 C C . GLN A 1 80 ? -8.111 -5.479 20.847 1.00 79.06 80 GLN A C 1
ATOM 671 O O . GLN A 1 80 ? -8.965 -4.604 20.730 1.00 79.06 80 GLN A O 1
ATOM 676 N N . THR A 1 81 ? -7.715 -5.917 22.045 1.00 71.88 81 THR A N 1
ATOM 677 C CA . THR A 1 81 ? -8.177 -5.299 23.297 1.00 71.88 81 THR A CA 1
ATOM 678 C C . THR A 1 81 ? -7.188 -4.256 23.823 1.00 71.88 81 THR A C 1
ATOM 680 O O . THR A 1 81 ? -6.033 -4.181 23.411 1.00 71.88 81 THR A O 1
ATOM 683 N N . MET A 1 82 ? -7.662 -3.435 24.760 1.00 56.53 82 MET A N 1
ATOM 684 C CA . MET A 1 82 ? -6.943 -2.280 25.308 1.00 56.53 82 MET A CA 1
ATOM 685 C C . MET A 1 82 ? -5.829 -2.631 26.300 1.00 56.53 82 MET A C 1
ATOM 687 O O . MET A 1 82 ? -4.960 -1.801 26.547 1.00 56.53 82 MET A O 1
ATOM 691 N N . ASN A 1 83 ? -5.869 -3.818 26.907 1.00 62.91 83 ASN A N 1
ATOM 692 C CA . ASN A 1 83 ? -5.012 -4.161 28.047 1.00 62.91 83 ASN A CA 1
ATOM 693 C C . ASN A 1 83 ? -3.758 -4.954 27.645 1.00 62.91 83 ASN A C 1
ATOM 695 O O . ASN A 1 83 ? -3.189 -5.642 28.486 1.00 62.91 83 ASN A O 1
ATOM 699 N N . ASP A 1 84 ? -3.375 -4.952 26.364 1.00 61.69 84 ASP A N 1
ATOM 700 C CA . ASP A 1 84 ? -2.458 -5.944 25.766 1.00 61.69 84 ASP A CA 1
ATOM 701 C C . ASP A 1 84 ? -2.947 -7.406 25.881 1.00 61.69 84 ASP A C 1
ATOM 703 O O . ASP A 1 84 ? -2.295 -8.331 25.387 1.00 61.69 84 ASP A O 1
ATOM 707 N N . GLU A 1 85 ? -4.111 -7.636 26.493 1.00 74.06 85 GLU A N 1
ATOM 708 C CA . GLU A 1 85 ? -4.725 -8.948 26.650 1.00 74.06 85 GLU A CA 1
ATOM 709 C C . GLU A 1 85 ? -5.396 -9.345 25.339 1.00 74.06 85 GLU A C 1
ATOM 711 O O . GLU A 1 85 ? -6.557 -9.046 25.069 1.00 74.06 85 GLU A O 1
ATOM 716 N N . GLN A 1 86 ? -4.641 -10.010 24.478 1.00 82.12 86 GLN A N 1
ATOM 717 C CA . GLN A 1 86 ? -5.185 -10.548 23.240 1.00 82.12 86 GLN A CA 1
ATOM 718 C C . GLN A 1 86 ? -6.147 -11.694 23.572 1.00 82.12 86 GLN A C 1
ATOM 720 O O . GLN A 1 86 ? -5.717 -12.764 24.005 1.00 82.12 86 GLN A O 1
ATOM 725 N N . ILE A 1 87 ? -7.445 -11.456 23.376 1.00 89.69 87 ILE A N 1
ATOM 726 C CA . ILE A 1 87 ? -8.482 -12.477 23.538 1.00 89.69 87 ILE A CA 1
ATOM 727 C C . ILE A 1 87 ? -8.588 -13.229 22.218 1.00 89.69 87 ILE A C 1
ATOM 729 O O . ILE A 1 87 ? -8.891 -12.636 21.182 1.00 89.69 87 ILE A O 1
ATOM 733 N N . GLU A 1 88 ? -8.301 -14.526 22.247 1.00 94.19 88 GLU A N 1
ATOM 734 C CA . GLU A 1 88 ? -8.456 -15.381 21.074 1.00 94.19 88 GLU A CA 1
ATOM 735 C C . GLU A 1 88 ? -9.943 -15.625 20.809 1.00 94.19 88 GLU A C 1
ATOM 737 O O . GLU A 1 88 ? -10.692 -16.022 21.706 1.00 94.19 88 GLU A O 1
ATOM 742 N N . TYR A 1 89 ? -10.377 -15.400 19.572 1.00 94.50 89 TYR A N 1
ATOM 743 C CA . TYR A 1 89 ? -11.718 -15.777 19.156 1.00 94.50 89 TYR A CA 1
ATOM 744 C C . TYR A 1 89 ? -11.842 -17.301 19.131 1.00 94.50 89 TYR A C 1
ATOM 746 O O . TYR A 1 89 ? -10.980 -18.007 18.606 1.00 94.50 89 TYR A O 1
ATOM 754 N N . ALA A 1 90 ? -12.958 -17.818 19.648 1.00 96.38 90 ALA A N 1
ATOM 755 C CA . ALA A 1 90 ? -13.275 -19.232 19.515 1.00 96.38 90 ALA A CA 1
ATOM 756 C C . ALA A 1 90 ? -13.361 -19.630 18.031 1.00 96.38 90 ALA A C 1
ATOM 758 O O . ALA A 1 90 ? -13.864 -18.878 17.196 1.00 96.38 90 ALA A O 1
ATOM 759 N N . SER A 1 91 ? -12.934 -20.850 17.694 1.00 96.25 91 SER A N 1
ATOM 760 C CA . SER A 1 91 ? -12.966 -21.350 16.312 1.00 96.25 91 SER A CA 1
ATOM 761 C C . SER A 1 91 ? -14.375 -21.358 15.698 1.00 96.25 91 SER A C 1
ATOM 763 O O . SER A 1 91 ? -14.513 -21.285 14.480 1.00 96.25 91 SER A O 1
ATOM 765 N N . SER A 1 92 ? -15.419 -21.428 16.529 1.00 95.94 92 SER A N 1
ATOM 766 C CA . SER A 1 92 ? -16.827 -21.388 16.120 1.00 95.94 92 SER A CA 1
ATOM 767 C C . SER A 1 92 ? -17.387 -19.977 15.920 1.00 95.94 92 SER A C 1
ATOM 769 O O . SER A 1 92 ? -18.543 -19.851 15.522 1.00 95.94 92 SER A O 1
ATOM 771 N N . THR A 1 93 ? -16.628 -18.921 16.228 1.00 93.12 93 THR A N 1
ATOM 772 C CA . THR A 1 93 ? -17.106 -17.542 16.089 1.00 93.12 93 THR A CA 1
ATOM 773 C C . THR A 1 93 ? -17.374 -17.229 14.610 1.00 93.12 93 THR A C 1
ATOM 775 O O . THR A 1 93 ? -16.501 -17.481 13.771 1.00 93.12 93 THR A O 1
ATOM 778 N N . PRO A 1 94 ? -18.559 -16.690 14.267 1.00 92.31 94 PRO A N 1
ATOM 779 C CA . PRO A 1 94 ? -18.863 -16.231 12.916 1.00 92.31 94 PRO A CA 1
ATOM 780 C C . PRO A 1 94 ? -17.914 -15.119 12.466 1.00 92.31 94 PRO A C 1
ATOM 782 O O . PRO A 1 94 ? -17.663 -14.171 13.213 1.00 92.31 94 PRO A O 1
ATOM 785 N N . MET A 1 95 ? -17.438 -15.192 11.222 1.00 88.75 95 MET A N 1
ATOM 786 C CA . MET A 1 95 ? -16.547 -14.177 10.656 1.00 88.75 95 MET A CA 1
ATOM 787 C C . MET A 1 95 ? -17.200 -12.797 10.608 1.00 88.75 95 MET A C 1
ATOM 789 O O . MET A 1 95 ? -16.502 -11.816 10.798 1.00 88.75 95 MET A O 1
ATOM 793 N N . GLN A 1 96 ? -18.522 -12.701 10.461 1.00 85.56 96 GLN A N 1
ATOM 794 C CA . GLN A 1 96 ? -19.259 -11.429 10.496 1.00 85.56 96 GLN A CA 1
ATOM 795 C C . GLN A 1 96 ? -18.985 -10.609 11.767 1.00 85.56 96 GLN A C 1
ATOM 797 O O . GLN A 1 96 ? -18.835 -9.395 11.686 1.00 85.56 96 GLN A O 1
ATOM 802 N N . LEU A 1 97 ? -18.865 -11.270 12.926 1.00 82.81 97 LEU A N 1
ATOM 803 C CA . LEU A 1 97 ? -18.540 -10.601 14.190 1.00 82.81 97 LEU A CA 1
ATOM 804 C C . LEU A 1 97 ? -17.070 -10.180 14.244 1.00 82.81 97 LEU A C 1
ATOM 806 O O . LEU A 1 97 ? -16.751 -9.097 14.717 1.00 82.81 97 LEU A O 1
ATOM 810 N N . VAL A 1 98 ? -16.172 -11.024 13.732 1.00 86.50 98 VAL A N 1
ATOM 811 C CA . VAL A 1 98 ? -14.732 -10.726 13.680 1.00 86.50 98 VAL A CA 1
ATOM 812 C C . VAL A 1 98 ? -14.453 -9.558 12.732 1.00 86.50 98 VAL A C 1
ATOM 814 O O . VAL A 1 98 ? -13.647 -8.690 13.038 1.00 86.50 98 VAL A O 1
ATOM 817 N N . LEU A 1 99 ? -15.169 -9.512 11.609 1.00 84.25 99 LEU A N 1
ATOM 818 C CA . LEU A 1 99 ? -15.131 -8.467 10.590 1.00 84.25 99 LEU A CA 1
ATOM 819 C C . LEU A 1 99 ? -15.934 -7.221 10.983 1.00 84.25 99 LEU A C 1
ATOM 821 O O . LEU A 1 99 ? -16.193 -6.384 10.125 1.00 84.25 99 LEU A O 1
ATOM 825 N N . ALA A 1 100 ? -16.377 -7.078 12.230 1.00 78.81 100 ALA A N 1
ATOM 826 C CA . ALA A 1 100 ? -16.884 -5.799 12.723 1.00 78.81 100 ALA A CA 1
ATOM 827 C C . ALA A 1 100 ? -15.738 -4.898 13.219 1.00 78.81 100 ALA A C 1
ATOM 829 O O . ALA A 1 100 ? -15.873 -3.677 13.248 1.00 78.81 100 ALA A O 1
ATOM 830 N N . GLU A 1 101 ? -14.596 -5.491 13.575 1.00 82.19 101 GLU A N 1
ATOM 831 C CA . GLU A 1 101 ? -13.452 -4.810 14.178 1.00 82.19 101 GLU A CA 1
ATOM 832 C C . GLU A 1 101 ? -12.148 -5.135 13.431 1.00 82.19 101 GLU A C 1
ATOM 834 O O . GLU A 1 101 ? -12.086 -6.039 12.596 1.00 82.19 101 GLU A O 1
ATOM 839 N N . ASP A 1 102 ? -11.085 -4.387 13.731 1.00 85.19 102 ASP A N 1
ATOM 840 C CA . ASP A 1 102 ? -9.737 -4.774 13.313 1.00 85.19 102 ASP A CA 1
ATOM 841 C C . ASP A 1 102 ? -9.298 -6.005 14.119 1.00 85.19 102 ASP A C 1
ATOM 843 O O . ASP A 1 102 ? -9.490 -6.074 15.337 1.00 85.19 102 ASP A O 1
ATOM 847 N N . MET A 1 103 ? -8.684 -6.982 13.451 1.00 90.06 103 MET A N 1
ATOM 848 C CA . MET A 1 103 ? -8.276 -8.240 14.082 1.00 90.06 103 MET A CA 1
ATOM 849 C C . MET A 1 103 ? -6.763 -8.427 14.045 1.00 90.06 103 MET A C 1
ATOM 851 O O . MET A 1 103 ? -6.075 -7.959 13.138 1.00 90.06 103 MET A O 1
ATOM 855 N N . ILE A 1 104 ? -6.234 -9.159 15.022 1.00 90.56 104 ILE A N 1
ATOM 856 C CA . ILE A 1 104 ? -4.826 -9.546 15.066 1.00 90.56 104 ILE A CA 1
ATOM 857 C C . ILE A 1 104 ? -4.722 -11.012 14.659 1.00 90.56 104 ILE A C 1
ATOM 859 O O . ILE A 1 104 ? -5.280 -11.899 15.303 1.00 90.56 104 ILE A O 1
ATOM 863 N N . LEU A 1 105 ? -3.973 -11.277 13.597 1.00 92.31 105 LEU A N 1
ATOM 864 C CA . LEU A 1 105 ? -3.637 -12.620 13.157 1.00 92.31 105 LEU A CA 1
ATOM 865 C C . LEU A 1 105 ? -2.275 -13.005 13.732 1.00 92.31 105 LEU A C 1
ATOM 867 O O . LEU A 1 105 ? -1.276 -12.342 13.456 1.00 92.31 105 LEU A O 1
ATOM 871 N N . ARG A 1 106 ? -2.217 -14.093 14.503 1.00 92.81 106 ARG A N 1
ATOM 872 C CA . ARG A 1 106 ? -0.952 -14.645 14.999 1.00 92.81 106 ARG A CA 1
ATOM 873 C C . ARG A 1 106 ? -0.624 -15.946 14.285 1.00 92.81 106 ARG A C 1
ATOM 875 O O . ARG A 1 106 ? -1.399 -16.901 14.352 1.00 92.81 106 ARG A O 1
ATOM 882 N N . LEU A 1 107 ? 0.541 -16.004 13.652 1.00 92.25 107 LEU A N 1
ATOM 883 C CA . LEU A 1 107 ? 1.054 -17.194 12.980 1.00 92.25 107 LEU A CA 1
ATOM 884 C C . LEU A 1 107 ? 2.186 -17.809 13.797 1.00 92.25 107 LEU A C 1
ATOM 886 O O . LEU A 1 107 ? 3.037 -17.103 14.341 1.00 92.25 107 LEU A O 1
ATOM 890 N N . ASN A 1 108 ? 2.181 -19.140 13.910 1.00 90.50 108 ASN A N 1
ATOM 891 C CA . ASN A 1 108 ? 3.236 -19.921 14.565 1.00 90.50 108 ASN A CA 1
ATOM 892 C C . ASN A 1 108 ? 3.569 -19.471 16.004 1.00 90.50 108 ASN A C 1
ATOM 894 O O . ASN A 1 108 ? 4.655 -19.744 16.501 1.00 90.50 108 ASN A O 1
ATOM 898 N N . GLN A 1 109 ? 2.633 -18.787 16.679 1.00 86.94 109 GLN A N 1
ATOM 899 C CA . GLN A 1 109 ? 2.792 -18.147 17.998 1.00 86.94 109 GLN A CA 1
ATOM 900 C C . GLN A 1 109 ? 3.844 -17.024 18.080 1.00 86.94 109 GLN A C 1
ATOM 902 O O . GLN A 1 109 ? 3.923 -16.361 19.113 1.00 86.94 109 GLN A O 1
ATOM 907 N N . THR A 1 110 ? 4.616 -16.777 17.023 1.00 84.31 110 THR A N 1
ATOM 908 C CA . THR A 1 110 ? 5.727 -15.816 17.008 1.00 84.31 110 THR A CA 1
ATOM 909 C C . THR A 1 110 ? 5.400 -14.551 16.233 1.00 84.31 110 THR A C 1
ATOM 911 O O . THR A 1 110 ? 5.793 -13.461 16.639 1.00 84.31 110 THR A O 1
ATOM 914 N N . GLU A 1 111 ? 4.676 -14.685 15.127 1.00 87.31 111 GLU A N 1
ATOM 915 C CA . GLU A 1 111 ? 4.461 -13.605 14.169 1.00 87.31 111 GLU A CA 1
ATOM 916 C C . GLU A 1 111 ? 3.071 -13.016 14.382 1.00 87.31 111 GLU A C 1
ATOM 918 O O . GLU A 1 111 ? 2.088 -13.755 14.403 1.00 87.31 111 GLU A O 1
ATOM 923 N N . SER A 1 112 ? 2.977 -11.700 14.578 1.00 87.81 112 SER A N 1
ATOM 924 C CA . SER A 1 112 ? 1.699 -11.001 14.767 1.00 87.81 112 SER A CA 1
ATOM 925 C C . SER A 1 112 ? 1.488 -9.978 13.657 1.00 87.81 112 SER A C 1
ATOM 927 O O . SER A 1 112 ? 2.336 -9.111 13.429 1.00 87.81 112 SER A O 1
ATOM 929 N N . TYR A 1 113 ? 0.333 -10.079 13.009 1.00 88.62 113 TYR A N 1
ATOM 930 C CA . TYR A 1 113 ? -0.114 -9.230 11.914 1.00 88.62 113 TYR A CA 1
ATOM 931 C C . TYR A 1 113 ? -1.410 -8.542 12.312 1.00 88.62 113 TYR A C 1
ATOM 933 O O . TYR A 1 113 ? -2.296 -9.173 12.885 1.00 88.62 113 TYR A O 1
ATOM 941 N N . ILE A 1 114 ? -1.541 -7.261 11.991 1.00 86.50 114 ILE A N 1
ATOM 942 C CA . ILE A 1 114 ? -2.810 -6.546 12.153 1.00 86.50 114 ILE A CA 1
ATOM 943 C C . ILE A 1 114 ? -3.532 -6.603 10.822 1.00 86.50 114 ILE A C 1
ATOM 945 O O . ILE A 1 114 ? -2.962 -6.198 9.814 1.00 86.50 114 ILE A O 1
ATOM 949 N N . ILE A 1 115 ? -4.763 -7.092 10.811 1.00 87.00 115 ILE A N 1
ATOM 950 C CA . ILE A 1 115 ? -5.624 -7.046 9.637 1.00 87.00 115 ILE A CA 1
ATOM 951 C C . ILE A 1 115 ? -6.592 -5.888 9.840 1.00 87.00 115 ILE A C 1
ATOM 953 O O . ILE A 1 115 ? -7.502 -5.966 10.665 1.00 87.00 115 ILE A O 1
ATOM 957 N N . LEU A 1 116 ? -6.364 -4.819 9.081 1.00 84.31 116 LEU A N 1
ATOM 958 C CA . LEU A 1 116 ? -7.267 -3.681 9.010 1.00 84.31 116 LEU A CA 1
ATOM 959 C C . LEU A 1 116 ? -8.471 -4.078 8.171 1.00 84.31 116 LEU A C 1
ATOM 961 O O . LEU A 1 116 ? -8.335 -4.481 7.006 1.00 84.31 116 LEU A O 1
ATOM 965 N N . ASN A 1 117 ? -9.646 -3.982 8.773 1.00 80.12 117 ASN A N 1
ATOM 966 C CA . ASN A 1 117 ? -10.871 -4.337 8.095 1.00 80.12 117 ASN A CA 1
ATOM 967 C C . ASN A 1 117 ? -11.309 -3.182 7.189 1.00 80.12 117 ASN A C 1
ATOM 969 O O . ASN A 1 117 ? -11.660 -2.093 7.646 1.00 80.12 117 ASN A O 1
ATOM 973 N N . LYS A 1 118 ? -11.259 -3.414 5.878 1.00 68.00 118 LYS A N 1
ATOM 974 C CA . LYS A 1 118 ? -11.683 -2.441 4.879 1.00 68.00 118 LYS A CA 1
ATOM 975 C C . LYS A 1 118 ? -13.191 -2.572 4.675 1.00 68.00 118 LYS A C 1
ATOM 977 O O . LYS A 1 118 ? -13.680 -3.580 4.164 1.00 68.00 118 LYS A O 1
ATOM 982 N N . VAL A 1 119 ? -13.916 -1.524 5.037 1.00 52.25 119 VAL A N 1
ATOM 983 C CA . VAL A 1 119 ? -15.168 -1.180 4.361 1.00 52.25 119 VAL A CA 1
ATOM 984 C C . VAL A 1 119 ? -14.738 -0.310 3.184 1.00 52.25 119 VAL A C 1
ATOM 986 O O . VAL A 1 119 ? -13.903 0.574 3.352 1.00 52.25 119 VAL A O 1
ATOM 989 N N . ASP A 1 120 ? -15.223 -0.569 1.973 1.00 51.41 120 ASP A N 1
ATOM 990 C CA . ASP A 1 120 ? -14.808 0.151 0.757 1.00 51.41 120 ASP A CA 1
ATOM 991 C C . ASP A 1 120 ? -15.209 1.645 0.727 1.00 51.41 120 ASP A C 1
ATOM 993 O O . ASP A 1 120 ? -15.014 2.324 -0.277 1.00 51.41 120 ASP A O 1
ATOM 997 N N . ASN A 1 121 ? -15.667 2.183 1.858 1.00 43.97 121 ASN A N 1
ATOM 998 C CA . ASN A 1 121 ? -15.820 3.601 2.129 1.00 43.97 121 ASN A CA 1
ATOM 999 C C . ASN A 1 121 ? -14.962 3.975 3.354 1.00 43.97 121 ASN A C 1
ATOM 1001 O O . ASN A 1 121 ? -14.887 3.174 4.293 1.00 43.97 121 ASN A O 1
ATOM 1005 N N . PRO A 1 122 ? -14.360 5.188 3.416 1.00 42.59 122 PRO A N 1
ATOM 1006 C CA . PRO A 1 122 ? -13.896 5.725 4.700 1.00 42.59 122 PRO A CA 1
ATOM 1007 C C . PRO A 1 122 ? -15.032 5.527 5.715 1.00 42.59 122 PRO A C 1
ATOM 1009 O O . PRO A 1 122 ? -16.178 5.643 5.278 1.00 42.59 122 PRO A O 1
ATOM 1012 N N . PRO A 1 123 ? -14.775 5.179 6.992 1.00 45.25 123 PRO A N 1
ATOM 1013 C CA . PRO A 1 123 ? -15.812 4.812 7.963 1.00 45.25 123 PRO A CA 1
ATOM 1014 C C . PRO A 1 123 ? -16.761 5.975 8.274 1.00 45.25 123 PRO A C 1
ATOM 1016 O O . PRO A 1 123 ? -16.770 6.553 9.352 1.00 45.25 123 PRO A O 1
ATOM 1019 N N . VAL A 1 124 ? -17.570 6.353 7.302 1.00 44.50 124 VAL A N 1
ATOM 1020 C CA . VAL A 1 124 ? -18.565 7.395 7.399 1.00 44.50 124 VAL A CA 1
ATOM 1021 C C . VAL A 1 124 ? -19.909 6.750 7.715 1.00 44.50 124 VAL A C 1
ATOM 1023 O O . VAL A 1 124 ? -20.784 7.476 8.154 1.00 44.50 124 VAL A O 1
ATOM 1026 N N . ILE A 1 125 ? -20.133 5.434 7.542 1.00 46.09 125 ILE A N 1
ATOM 1027 C CA . ILE A 1 125 ? -21.531 4.959 7.462 1.00 46.09 125 ILE A CA 1
ATOM 1028 C C . ILE A 1 125 ? -21.872 3.663 8.231 1.00 46.09 125 ILE A C 1
ATOM 1030 O O . ILE A 1 125 ? -22.889 3.674 8.914 1.00 46.09 125 ILE A O 1
ATOM 1034 N N . ASP A 1 126 ? -21.039 2.621 8.314 1.00 42.91 126 ASP A N 1
ATOM 1035 C CA . ASP A 1 126 ? -21.539 1.323 8.845 1.00 42.91 126 ASP A CA 1
ATOM 1036 C C . ASP A 1 126 ? -21.201 1.034 10.320 1.00 42.91 126 ASP A C 1
ATOM 1038 O O . ASP A 1 126 ? -21.134 -0.113 10.753 1.00 42.91 126 ASP A O 1
ATOM 1042 N N . LEU A 1 127 ? -21.000 2.072 11.137 1.00 47.88 127 LEU A N 1
ATOM 1043 C CA . LEU A 1 127 ? -21.058 1.893 12.596 1.00 47.88 127 LEU A CA 1
ATOM 1044 C C . LEU A 1 127 ? -22.509 1.746 13.089 1.00 47.88 127 LEU A C 1
ATOM 1046 O O . LEU A 1 127 ? -22.710 1.288 14.207 1.00 47.88 127 LEU A O 1
ATOM 1050 N N . ILE A 1 128 ? -23.499 2.120 12.267 1.00 45.72 128 ILE A N 1
ATOM 1051 C CA . ILE A 1 128 ? -24.917 2.173 12.648 1.00 45.72 128 ILE A CA 1
ATOM 1052 C C . ILE A 1 128 ? -25.536 0.772 12.753 1.00 45.72 128 ILE A C 1
ATOM 1054 O O . ILE A 1 128 ? -26.329 0.542 13.659 1.00 45.72 128 ILE A O 1
ATOM 1058 N N . ASP A 1 129 ? -25.130 -0.176 11.908 1.00 40.34 129 ASP A N 1
ATOM 1059 C CA . ASP A 1 129 ? -25.829 -1.465 11.776 1.00 40.34 129 ASP A CA 1
ATOM 1060 C C . ASP A 1 129 ? -25.428 -2.521 12.822 1.00 40.34 129 ASP A C 1
ATOM 1062 O O . ASP A 1 129 ? -26.120 -3.522 12.990 1.00 40.34 129 ASP A O 1
ATOM 1066 N N . ASN A 1 130 ? -24.338 -2.295 13.563 1.00 44.31 130 ASN A N 1
ATOM 1067 C CA . ASN A 1 130 ? -23.855 -3.203 14.616 1.00 44.31 130 ASN A CA 1
ATOM 1068 C C . ASN A 1 130 ? -24.026 -2.639 16.031 1.00 44.31 130 ASN A C 1
ATOM 1070 O O . ASN A 1 130 ? -23.477 -3.166 17.004 1.00 44.31 130 ASN A O 1
ATOM 1074 N N . TYR A 1 131 ? -24.782 -1.555 16.163 1.00 52.09 131 TYR A N 1
ATOM 1075 C CA . TYR A 1 131 ? -25.070 -0.968 17.452 1.00 52.09 131 TYR A CA 1
ATOM 1076 C C . TYR A 1 131 ? -26.042 -1.860 18.246 1.00 52.09 131 TYR A C 1
ATOM 1078 O O . TYR A 1 131 ? -27.059 -2.308 17.713 1.00 52.09 131 TYR A O 1
ATOM 1086 N N . PRO A 1 132 ? -25.790 -2.130 19.544 1.00 56.50 132 PRO A N 1
ATOM 1087 C CA . PRO A 1 132 ? -26.815 -2.672 20.423 1.00 56.50 132 PRO A CA 1
ATOM 1088 C C . PRO A 1 132 ? -28.068 -1.798 20.313 1.00 56.50 132 PRO A C 1
ATOM 1090 O O . PRO A 1 132 ? -27.958 -0.585 20.164 1.00 56.50 132 PRO A O 1
ATOM 1093 N N . ILE A 1 133 ? -29.257 -2.388 20.432 1.00 57.28 133 ILE A N 1
ATOM 1094 C CA . ILE A 1 133 ? -30.563 -1.714 20.253 1.00 57.28 133 ILE A CA 1
ATOM 1095 C C . ILE A 1 133 ? -30.652 -0.359 20.992 1.00 57.28 133 ILE A C 1
ATOM 1097 O O . ILE A 1 133 ? -31.271 0.586 20.513 1.00 57.28 133 ILE A O 1
ATOM 1101 N N . THR A 1 134 ? -29.982 -0.228 22.138 1.00 57.53 134 THR A N 1
ATOM 1102 C CA . THR A 1 134 ? -29.913 1.010 22.931 1.00 57.53 134 THR A CA 1
ATOM 1103 C C . THR A 1 134 ? -29.197 2.173 22.235 1.00 57.53 134 THR A C 1
ATOM 1105 O O . THR A 1 134 ? -29.502 3.331 22.508 1.00 57.53 134 THR A O 1
ATOM 1108 N N . GLN A 1 135 ? -28.263 1.894 21.329 1.00 63.50 135 GLN A N 1
ATOM 1109 C CA . GLN A 1 135 ? -27.523 2.891 20.558 1.00 63.50 135 GLN A CA 1
ATOM 1110 C C . GLN A 1 135 ? -28.284 3.353 19.306 1.00 63.50 135 GLN A C 1
ATOM 1112 O O . GLN A 1 135 ? -28.087 4.495 18.894 1.00 63.50 135 GLN A O 1
ATOM 1117 N N . HIS A 1 136 ? -29.212 2.551 18.767 1.00 67.06 136 HIS A N 1
ATOM 1118 C CA . HIS A 1 136 ? -30.112 2.995 17.692 1.00 67.06 136 HIS A CA 1
ATOM 1119 C C . HIS A 1 136 ? -31.022 4.138 18.147 1.00 67.06 136 HIS A C 1
ATOM 1121 O O . HIS A 1 136 ? -31.072 5.171 17.487 1.00 67.06 136 HIS A O 1
ATOM 1127 N N . ALA A 1 137 ? -31.649 4.010 19.321 1.00 71.19 137 ALA A N 1
ATOM 1128 C CA . ALA A 1 137 ? -32.515 5.057 19.868 1.00 71.19 137 ALA A CA 1
ATOM 1129 C C . ALA A 1 137 ? -31.759 6.377 20.121 1.00 71.19 137 ALA A C 1
ATOM 1131 O O . ALA A 1 137 ? -32.261 7.463 19.840 1.00 71.19 137 ALA A O 1
ATOM 1132 N N . LEU A 1 138 ? -30.516 6.294 20.613 1.00 72.06 138 LEU A N 1
ATOM 1133 C CA . LEU A 1 138 ? -29.654 7.471 20.772 1.00 72.06 138 LEU A CA 1
ATOM 1134 C C . LEU A 1 138 ? -29.262 8.078 19.424 1.00 72.06 138 LEU A C 1
ATOM 1136 O O . LEU A 1 138 ? -29.164 9.296 19.300 1.00 72.06 138 LEU A O 1
ATOM 1140 N N . HIS A 1 139 ? -29.029 7.242 18.415 1.00 69.94 139 HIS A N 1
ATOM 1141 C CA . HIS A 1 139 ? -28.670 7.709 17.087 1.00 69.94 139 HIS A CA 1
ATOM 1142 C C . HIS A 1 139 ? -29.826 8.448 16.404 1.00 69.94 139 HIS A C 1
ATOM 1144 O O . HIS A 1 139 ? -29.593 9.527 15.862 1.00 69.94 139 HIS A O 1
ATOM 1150 N N . GLU A 1 140 ? -31.048 7.912 16.477 1.00 75.56 140 GLU A N 1
ATOM 1151 C CA . GLU A 1 140 ? -32.271 8.575 16.000 1.00 75.56 140 GLU A CA 1
ATOM 1152 C C . GLU A 1 140 ? -32.458 9.929 16.696 1.00 75.56 140 GLU A C 1
ATOM 1154 O O . GLU A 1 140 ? -32.574 10.955 16.027 1.00 75.56 140 GLU A O 1
ATOM 1159 N N . TYR A 1 141 ? -32.317 9.971 18.025 1.00 78.69 141 TYR A N 1
ATOM 1160 C CA . TYR A 1 141 ? -32.379 11.223 18.785 1.00 78.69 141 TYR A CA 1
ATOM 1161 C C . TYR A 1 141 ? -31.330 12.253 18.329 1.00 78.69 141 TYR A C 1
ATOM 1163 O O . TYR A 1 141 ? -31.618 13.440 18.189 1.00 78.69 141 TYR A O 1
ATOM 1171 N N . PHE A 1 142 ? -30.097 11.825 18.043 1.00 77.19 142 PHE A N 1
ATOM 1172 C CA . PHE A 1 142 ? -29.064 12.728 17.529 1.00 77.19 142 PHE A CA 1
ATOM 1173 C C . PHE A 1 142 ? -29.235 13.100 16.050 1.00 77.19 142 PHE A C 1
ATOM 1175 O O . PHE A 1 142 ? -28.609 14.060 15.596 1.00 77.19 142 PHE A O 1
ATOM 1182 N N . GLN A 1 143 ? -30.014 12.350 15.265 1.00 77.00 143 GLN A N 1
ATOM 1183 C CA . GLN A 1 143 ? -30.418 12.764 13.917 1.00 77.00 143 GLN A CA 1
ATOM 1184 C C . GLN A 1 143 ? -31.410 13.923 13.963 1.00 77.00 143 GLN A C 1
ATOM 1186 O O . GLN A 1 143 ? -31.262 14.848 13.172 1.00 77.00 143 GLN A O 1
ATOM 1191 N N . GLU A 1 144 ? -32.321 13.941 14.934 1.00 81.31 144 GLU A N 1
ATOM 1192 C CA . GLU A 1 144 ? -33.278 15.042 15.104 1.00 81.31 144 GLU A CA 1
ATOM 1193 C C . GLU A 1 144 ? -32.617 16.380 15.489 1.00 81.31 144 GLU A C 1
ATOM 1195 O O . GLU A 1 144 ? -33.158 17.440 15.192 1.00 81.31 144 GLU A O 1
ATOM 1200 N N . ILE A 1 145 ? -31.442 16.349 16.133 1.00 78.19 145 ILE A N 1
ATOM 1201 C CA . ILE A 1 145 ? -30.748 17.542 16.668 1.00 78.19 145 ILE A CA 1
ATOM 1202 C C . ILE A 1 145 ? -29.668 18.075 15.698 1.00 78.19 145 ILE A C 1
ATOM 1204 O O . ILE A 1 145 ? -28.935 18.998 16.031 1.00 78.19 145 ILE A O 1
ATOM 1208 N N . ASP A 1 146 ? -29.545 17.503 14.495 1.00 79.06 146 ASP A N 1
ATOM 1209 C CA . ASP A 1 146 ? -28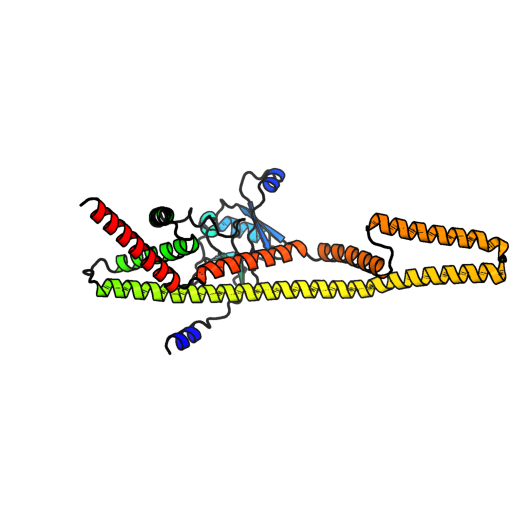.539 17.884 13.481 1.00 79.06 146 ASP A CA 1
ATOM 1210 C C . ASP A 1 146 ? -27.087 17.920 14.012 1.00 79.06 146 ASP A C 1
ATOM 1212 O O . ASP A 1 146 ? -26.233 18.716 13.622 1.00 79.06 146 ASP A O 1
ATOM 1216 N N . VAL A 1 147 ? -26.779 17.031 14.959 1.00 74.56 147 VAL A N 1
ATOM 1217 C CA . VAL A 1 147 ? -25.443 16.950 15.556 1.00 74.56 147 VAL A CA 1
ATOM 1218 C C . VAL A 1 147 ? -24.456 16.380 14.524 1.00 74.56 147 VAL A C 1
ATOM 1220 O O . VAL A 1 147 ? -24.780 15.385 13.871 1.00 74.56 147 VAL A O 1
ATOM 1223 N N . PRO A 1 148 ? -23.217 16.898 14.393 1.00 75.44 148 PRO A N 1
ATOM 1224 C CA . PRO A 1 148 ? -22.223 16.316 13.493 1.00 75.44 148 PRO A CA 1
ATOM 1225 C C . PRO A 1 148 ? -21.975 14.833 13.793 1.00 75.44 148 PRO A C 1
ATOM 1227 O O . PRO A 1 148 ? -21.845 14.426 14.948 1.00 75.44 148 PRO A O 1
ATOM 1230 N N . GLN A 1 149 ? -21.857 14.003 12.757 1.00 68.62 149 GLN A N 1
ATOM 1231 C CA . GLN A 1 149 ? -21.820 12.542 12.903 1.00 68.62 149 GLN A CA 1
ATOM 1232 C C . GLN A 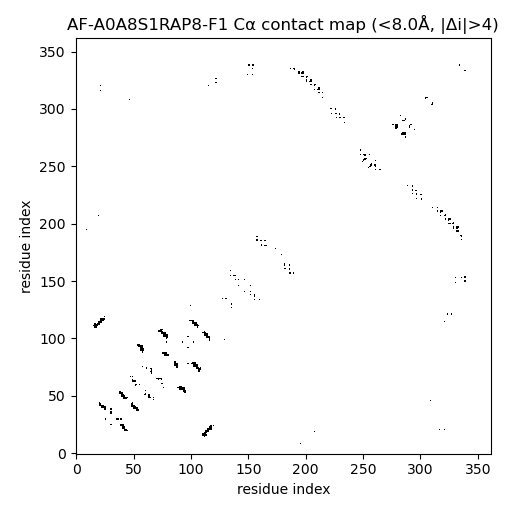1 149 ? -20.684 12.030 13.806 1.00 68.62 149 GLN A C 1
ATOM 1234 O O . GLN A 1 149 ? -20.885 11.110 14.599 1.00 68.62 149 GLN A O 1
ATOM 1239 N N . ARG A 1 150 ? -19.514 12.680 13.763 1.00 67.50 150 ARG A N 1
ATOM 1240 C CA . ARG A 1 150 ? -18.379 12.410 14.666 1.00 67.50 150 ARG A CA 1
ATOM 1241 C C . ARG A 1 150 ? -18.772 12.571 16.137 1.00 67.50 150 ARG A C 1
ATOM 1243 O O . ARG A 1 150 ? -18.471 11.709 16.959 1.00 67.50 150 ARG A O 1
ATOM 1250 N N . THR A 1 151 ? -19.495 13.640 16.451 1.00 72.06 151 THR A N 1
ATOM 1251 C CA . THR A 1 151 ? -19.993 13.945 17.795 1.00 72.06 151 THR A CA 1
ATOM 1252 C C . THR A 1 151 ? -21.007 12.893 18.252 1.00 72.06 151 THR A C 1
ATOM 1254 O O . THR A 1 151 ? -20.944 12.465 19.402 1.00 72.06 151 THR A O 1
ATOM 1257 N N . LYS A 1 152 ? -21.862 12.380 17.348 1.00 75.00 152 LYS A N 1
ATOM 1258 C CA . LYS A 1 152 ? -22.825 11.302 17.660 1.00 75.00 152 LYS A CA 1
ATOM 1259 C C . LYS A 1 152 ? -22.140 10.027 18.152 1.00 75.00 152 LYS A C 1
ATOM 1261 O O . LYS A 1 152 ? -22.572 9.444 19.142 1.00 75.00 152 LYS A O 1
ATOM 1266 N N . VAL A 1 153 ? -21.064 9.601 17.485 1.00 72.12 153 VAL A N 1
ATOM 1267 C CA . VAL A 1 153 ? -20.326 8.377 17.851 1.00 72.12 153 VAL A CA 1
ATOM 1268 C C . VAL A 1 153 ? -19.668 8.530 19.223 1.00 72.12 153 VAL A C 1
ATOM 1270 O O . VAL A 1 153 ? -19.792 7.651 20.077 1.00 72.12 153 VAL A O 1
ATOM 1273 N N . VAL A 1 154 ? -19.004 9.666 19.462 1.00 74.06 154 VAL A N 1
ATOM 1274 C CA . VAL A 1 154 ? -18.361 9.957 20.754 1.00 74.06 154 VAL A CA 1
ATOM 1275 C C . VAL A 1 154 ? -19.400 9.986 21.877 1.00 74.06 154 VAL A C 1
ATOM 1277 O O . VAL A 1 154 ? -19.186 9.386 22.932 1.00 74.06 154 VAL A O 1
ATOM 1280 N N . LEU A 1 155 ? -20.548 10.616 21.630 1.00 77.19 155 LEU A N 1
ATOM 1281 C CA . LEU A 1 155 ? -21.649 10.704 22.582 1.00 77.19 155 LEU A CA 1
ATOM 1282 C C . LEU A 1 155 ? -22.292 9.365 22.897 1.00 77.19 155 LEU A C 1
ATOM 1284 O O . LEU A 1 155 ? -22.500 9.048 24.064 1.00 77.19 155 LEU A O 1
ATOM 1288 N N . SER A 1 156 ? -22.582 8.571 21.873 1.00 78.25 156 SER A N 1
ATOM 1289 C CA . SER A 1 156 ? -23.161 7.240 22.040 1.00 78.25 156 SER A CA 1
ATOM 1290 C C . SER A 1 156 ? -22.257 6.358 22.909 1.00 78.25 156 SER A C 1
ATOM 1292 O O . SER A 1 156 ? -22.712 5.744 23.877 1.00 78.25 156 SER A O 1
ATOM 1294 N N . ASN A 1 157 ? -20.944 6.389 22.653 1.00 77.31 157 ASN A N 1
ATOM 1295 C CA . ASN A 1 157 ? -19.951 5.682 23.463 1.00 77.31 157 ASN A CA 1
ATOM 1296 C C . ASN A 1 157 ? -19.871 6.217 24.901 1.00 77.31 157 ASN A C 1
ATOM 1298 O O . ASN A 1 157 ? -19.689 5.441 25.845 1.00 77.31 157 ASN A O 1
ATOM 1302 N N . PHE A 1 158 ? -19.998 7.534 25.083 1.00 83.75 158 PHE A N 1
ATOM 1303 C CA . PHE A 1 158 ? -20.044 8.159 26.402 1.00 83.75 158 PHE A CA 1
ATOM 1304 C C . PHE A 1 158 ? -21.272 7.716 27.199 1.00 83.75 158 PHE A C 1
ATOM 1306 O O . PHE A 1 158 ? -21.118 7.209 28.311 1.00 83.75 158 PHE A O 1
ATOM 1313 N N . ILE A 1 159 ? -22.466 7.842 26.618 1.00 84.06 159 ILE A N 1
ATOM 1314 C CA . ILE A 1 159 ? -23.734 7.496 27.265 1.00 84.06 159 ILE A CA 1
ATOM 1315 C C . ILE A 1 159 ? -23.766 6.010 27.605 1.00 84.06 159 ILE A C 1
ATOM 1317 O O . ILE A 1 159 ? -24.127 5.654 28.721 1.00 84.06 159 ILE A O 1
ATOM 1321 N N . GLN A 1 160 ? -23.322 5.133 26.705 1.00 82.88 160 GLN A N 1
ATOM 1322 C CA . GLN A 1 160 ? -23.287 3.699 26.979 1.00 82.88 160 GLN A CA 1
ATOM 1323 C C . GLN A 1 160 ? -22.375 3.366 28.168 1.00 82.88 160 GLN A C 1
ATOM 1325 O O . GLN A 1 160 ? -22.765 2.616 29.065 1.00 82.88 160 GLN A O 1
ATOM 1330 N N . LYS A 1 161 ? -21.170 3.951 28.218 1.00 83.75 161 LYS A N 1
ATOM 1331 C CA . LYS A 1 161 ? -20.261 3.758 29.356 1.00 83.75 161 LYS A CA 1
ATOM 1332 C C . LYS A 1 161 ? -20.841 4.346 30.637 1.00 83.75 161 LYS A C 1
ATOM 1334 O O . LYS A 1 161 ? -20.717 3.715 31.686 1.00 83.75 161 LYS A O 1
ATOM 1339 N N . LEU A 1 162 ? -21.503 5.498 30.549 1.00 85.38 162 LEU A N 1
ATOM 1340 C CA . LEU A 1 162 ? -22.194 6.122 31.670 1.00 85.38 162 LEU A CA 1
ATOM 1341 C C . LEU A 1 162 ? -23.294 5.212 32.220 1.00 85.38 162 LEU A C 1
ATOM 1343 O O . LEU A 1 162 ? -23.265 4.893 33.405 1.00 85.38 162 LEU A O 1
ATOM 1347 N N . LEU A 1 163 ? -24.192 4.725 31.361 1.00 86.06 163 LEU A N 1
ATOM 1348 C CA . LEU A 1 163 ? -25.249 3.783 31.724 1.00 86.06 163 LEU A CA 1
ATOM 1349 C C . LEU A 1 163 ? -24.659 2.524 32.363 1.00 86.06 163 LEU A C 1
ATOM 1351 O O . LEU A 1 163 ? -25.076 2.149 33.452 1.00 86.06 163 LEU A O 1
ATOM 1355 N N . SER A 1 164 ? -23.618 1.935 31.768 1.00 85.62 164 SER A N 1
ATOM 1356 C CA . SER A 1 164 ? -22.979 0.729 32.313 1.00 85.62 164 SER A CA 1
ATOM 1357 C C . SER A 1 164 ? -22.355 0.931 33.703 1.00 85.62 164 SER A C 1
ATOM 1359 O O . SER A 1 164 ? -22.316 0.001 34.506 1.00 85.62 164 SER A O 1
ATOM 1361 N N . GLU A 1 165 ? -21.848 2.129 34.013 1.00 86.44 165 GLU A N 1
ATOM 1362 C CA . GLU A 1 165 ? -21.315 2.445 35.344 1.00 86.44 165 GLU A CA 1
ATOM 1363 C C . GLU A 1 165 ? -22.445 2.763 36.331 1.00 86.44 165 GLU A C 1
ATOM 1365 O O . GLU A 1 165 ? -22.370 2.330 37.477 1.00 86.44 165 GLU A O 1
ATOM 1370 N N . ILE A 1 166 ? -23.516 3.435 35.895 1.00 86.50 166 ILE A N 1
ATOM 1371 C CA . ILE A 1 166 ? -24.722 3.661 36.709 1.00 86.50 166 ILE A CA 1
ATOM 1372 C C . ILE A 1 166 ? -25.363 2.324 37.100 1.00 86.50 166 ILE A C 1
ATOM 1374 O O . ILE A 1 166 ? -25.740 2.140 38.259 1.00 86.50 166 ILE A O 1
ATOM 1378 N N . GLU A 1 167 ? -25.436 1.369 36.170 1.00 87.00 167 GLU A N 1
ATOM 1379 C CA . GLU A 1 167 ? -26.015 0.047 36.413 1.00 87.00 167 GLU A CA 1
ATOM 1380 C C . GLU A 1 167 ? -25.238 -0.784 37.439 1.00 87.00 167 GLU A C 1
ATOM 1382 O O . GLU A 1 167 ? -25.841 -1.560 38.180 1.00 87.00 167 GLU A O 1
ATOM 1387 N N . LYS A 1 168 ? -23.916 -0.602 37.535 1.00 88.75 168 LYS A N 1
ATOM 1388 C CA . LYS A 1 168 ? -23.086 -1.257 38.562 1.00 88.75 168 LYS A CA 1
ATOM 1389 C C . LYS A 1 168 ? -23.361 -0.737 39.974 1.00 88.75 168 LYS A C 1
ATOM 1391 O O . LYS A 1 168 ? -22.967 -1.383 40.939 1.00 88.75 168 LYS A O 1
ATOM 1396 N N . HIS A 1 169 ? -24.021 0.413 40.100 1.00 84.44 169 HIS A N 1
ATOM 1397 C CA . HIS A 1 169 ? -24.295 1.092 41.366 1.00 84.44 169 HIS A CA 1
ATOM 1398 C C . HIS A 1 169 ? -25.795 1.110 41.730 1.00 84.44 169 HIS A C 1
ATOM 1400 O O . HIS A 1 169 ? -26.203 1.933 42.543 1.00 84.44 169 HIS A O 1
ATOM 1406 N N . LYS A 1 170 ? -26.605 0.187 41.174 1.00 77.38 170 LYS A N 1
ATOM 1407 C CA . LYS A 1 170 ? -28.077 0.096 41.348 1.00 77.38 170 LYS A CA 1
ATOM 1408 C C . LYS A 1 170 ? -28.580 0.065 42.804 1.00 77.38 170 LYS A C 1
ATOM 1410 O O . LYS A 1 170 ? -29.747 0.357 43.032 1.00 77.38 170 LYS A O 1
ATOM 1415 N N . GLU A 1 171 ? -27.737 -0.282 43.776 1.00 76.25 171 GLU A N 1
ATOM 1416 C CA . GLU A 1 171 ? -28.113 -0.394 45.198 1.00 76.25 171 GLU A CA 1
ATOM 1417 C C . GLU A 1 171 ? -27.988 0.922 45.990 1.00 76.25 171 GLU A C 1
ATOM 1419 O O . GLU A 1 171 ? -28.410 0.993 47.143 1.00 76.25 171 GLU A O 1
ATOM 1424 N N . LEU A 1 172 ? -27.415 1.975 45.397 1.00 74.38 172 LEU A N 1
ATOM 1425 C CA . LEU A 1 172 ? -27.189 3.261 46.060 1.00 74.38 172 LEU A CA 1
ATOM 1426 C C . LEU A 1 172 ? -28.283 4.271 45.694 1.00 74.38 172 LEU A C 1
ATOM 1428 O O . LEU A 1 172 ? -28.673 4.398 44.535 1.00 74.38 172 LEU A O 1
ATOM 1432 N N . THR A 1 173 ? -28.738 5.053 46.674 1.00 81.88 173 THR A N 1
ATOM 1433 C CA . THR A 1 173 ? -29.540 6.254 46.407 1.00 81.88 173 THR A CA 1
ATOM 1434 C C . THR A 1 173 ? -28.705 7.241 45.592 1.00 81.88 173 THR A C 1
ATOM 1436 O O . THR A 1 173 ? -27.630 7.655 46.032 1.00 81.88 173 THR A O 1
ATOM 1439 N N . TYR A 1 174 ? -29.188 7.605 44.404 1.00 79.69 174 TYR A N 1
ATOM 1440 C CA . TYR A 1 174 ? -28.493 8.522 43.502 1.00 79.69 174 TYR A CA 1
ATOM 1441 C C . TYR A 1 174 ? -28.536 9.956 44.043 1.00 79.69 174 TYR A C 1
ATOM 1443 O O . TYR A 1 174 ? -29.493 10.691 43.812 1.00 79.69 174 TYR A O 1
ATOM 1451 N N . ASP A 1 175 ? -27.486 10.350 44.761 1.00 86.75 175 ASP A N 1
ATOM 1452 C CA . ASP A 1 175 ? -27.213 11.752 45.078 1.00 86.75 175 ASP A CA 1
ATOM 1453 C C . ASP A 1 175 ? -26.578 12.458 43.863 1.00 86.75 175 ASP A C 1
ATOM 1455 O O . ASP A 1 175 ? -25.841 11.846 43.079 1.00 86.75 175 ASP A O 1
ATOM 1459 N N . LYS A 1 176 ? -26.836 13.760 43.709 1.00 84.38 176 LYS A N 1
ATOM 1460 C CA . LYS A 1 176 ? -26.293 14.604 42.634 1.00 84.38 176 LYS A CA 1
ATOM 1461 C C . LYS A 1 176 ? -24.766 14.531 42.587 1.00 84.38 176 LYS A C 1
ATOM 1463 O O . LYS A 1 176 ? -24.186 14.426 41.504 1.00 84.38 176 LYS A O 1
ATOM 1468 N N . ASP A 1 177 ? -24.124 14.522 43.752 1.00 84.56 177 ASP A N 1
ATOM 1469 C CA . ASP A 1 177 ? -22.666 14.442 43.867 1.00 84.56 177 ASP A CA 1
ATOM 1470 C C . ASP A 1 177 ? -22.120 13.092 43.385 1.00 84.56 177 ASP A C 1
ATOM 1472 O O . ASP A 1 177 ? -21.072 13.037 42.734 1.00 84.56 177 ASP A O 1
ATOM 1476 N N . LEU A 1 178 ? -22.858 12.004 43.625 1.00 84.19 178 LEU A N 1
ATOM 1477 C CA . LEU A 1 178 ? -22.494 10.664 43.167 1.00 84.19 178 LEU A CA 1
ATOM 1478 C C . LEU A 1 178 ? -22.606 10.550 41.642 1.00 84.19 178 LEU A C 1
ATOM 1480 O O . LEU A 1 178 ? -21.680 10.054 40.998 1.00 84.19 178 LEU A O 1
ATOM 1484 N N . VAL A 1 179 ? -23.685 11.067 41.046 1.00 84.00 179 VAL A N 1
ATOM 1485 C CA . VAL A 1 179 ? -23.850 11.102 39.581 1.00 84.00 179 VAL A CA 1
ATOM 1486 C C . VAL A 1 179 ? -22.733 11.920 38.929 1.00 84.00 179 VAL A C 1
ATOM 1488 O O . VAL A 1 179 ? -22.115 11.470 37.963 1.00 84.00 179 VAL A O 1
ATOM 1491 N N . LEU A 1 180 ? -22.401 13.085 39.491 1.00 83.75 180 LEU A N 1
ATOM 1492 C CA . LEU A 1 180 ? -21.330 13.944 38.985 1.00 83.75 180 LEU A CA 1
ATOM 1493 C C . LEU A 1 180 ? -19.949 13.278 39.095 1.00 83.75 180 LEU A C 1
ATOM 1495 O O . LEU A 1 180 ? -19.111 13.417 38.198 1.00 83.75 180 LEU A O 1
ATOM 1499 N N . LEU A 1 181 ? -19.711 12.509 40.160 1.00 84.56 181 LEU A N 1
ATOM 1500 C CA . LEU A 1 181 ? -18.494 11.717 40.323 1.00 84.56 181 LEU A CA 1
ATOM 1501 C C . LEU A 1 181 ? -18.410 10.576 39.296 1.00 84.56 181 LEU A C 1
ATOM 1503 O O . LEU A 1 181 ? -17.339 10.358 38.723 1.00 84.56 181 LEU A O 1
ATOM 1507 N N . ILE A 1 182 ? -19.523 9.893 39.004 1.00 84.94 182 ILE A N 1
ATOM 1508 C CA . ILE A 1 182 ? 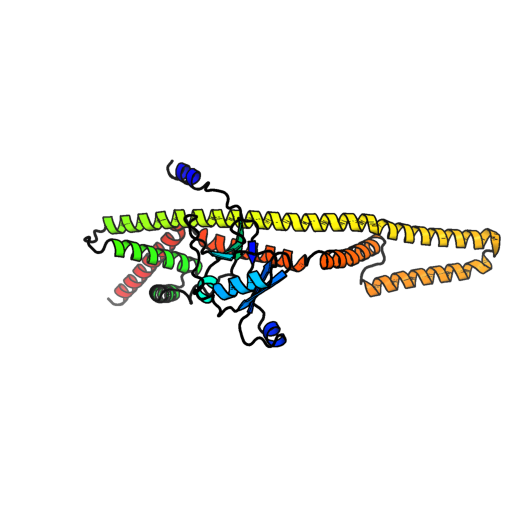-19.594 8.863 37.953 1.00 84.94 182 ILE A CA 1
ATOM 1509 C C . ILE A 1 182 ? -19.312 9.480 36.577 1.00 84.94 182 ILE A C 1
ATOM 1511 O O . ILE A 1 182 ? -18.477 8.953 35.841 1.00 84.94 182 ILE A O 1
ATOM 1515 N N . ILE A 1 183 ? -19.927 10.620 36.249 1.00 85.69 183 ILE A N 1
ATOM 1516 C CA . ILE A 1 183 ? -19.681 11.339 34.989 1.00 85.69 183 ILE A CA 1
ATOM 1517 C C . ILE A 1 183 ? -18.193 11.678 34.850 1.00 85.69 183 ILE A C 1
ATOM 1519 O O . ILE A 1 183 ? -17.569 11.306 33.855 1.00 85.69 183 ILE A O 1
ATOM 1523 N N . LYS A 1 184 ? -17.583 12.296 35.873 1.00 84.19 184 LYS A N 1
ATOM 1524 C CA . LYS A 1 184 ? -16.142 12.613 35.881 1.00 84.19 184 LYS A CA 1
ATOM 1525 C C . LYS A 1 184 ? -15.279 11.370 35.671 1.00 84.19 184 LYS A C 1
ATOM 1527 O O . LYS A 1 184 ? -14.331 11.404 34.889 1.00 84.19 184 LYS A O 1
ATOM 1532 N N . LYS A 1 185 ? -15.610 10.262 36.339 1.00 85.75 185 LYS A N 1
ATOM 1533 C CA . LYS A 1 185 ? -14.909 8.978 36.194 1.00 85.75 185 LYS A CA 1
ATOM 1534 C C . LYS A 1 185 ? -15.002 8.445 34.761 1.00 85.75 185 LYS A C 1
ATOM 1536 O O . LYS A 1 185 ? -13.995 7.979 34.231 1.00 85.75 185 LYS A O 1
ATOM 1541 N N . VAL A 1 186 ? -16.173 8.519 34.129 1.00 84.00 186 VAL A N 1
ATOM 1542 C CA . VAL A 1 186 ? -16.386 8.054 32.749 1.00 84.00 186 VAL A CA 1
ATOM 1543 C C . VAL A 1 186 ? -15.648 8.935 31.745 1.00 84.00 186 VAL A C 1
ATOM 1545 O O . VAL A 1 186 ? -14.958 8.391 30.884 1.00 84.00 186 VAL A O 1
ATOM 1548 N N . ILE A 1 187 ? -15.703 10.263 31.897 1.00 83.19 187 ILE A N 1
ATOM 1549 C CA . ILE A 1 187 ? -14.944 11.211 31.064 1.00 83.19 187 ILE A CA 1
ATOM 1550 C C . ILE A 1 187 ? -13.446 10.922 31.165 1.00 83.19 187 ILE A C 1
ATOM 1552 O O . ILE A 1 187 ? -12.785 10.772 30.143 1.00 83.19 187 ILE A O 1
ATOM 1556 N N . LEU A 1 188 ? -12.909 10.766 32.382 1.00 81.25 188 LEU A N 1
ATOM 1557 C CA . LEU A 1 188 ? -11.491 10.453 32.584 1.00 81.25 188 LEU A CA 1
ATOM 1558 C C . LEU A 1 188 ? -11.098 9.118 31.941 1.00 81.25 188 LEU A C 1
ATOM 1560 O O . LEU A 1 188 ? -10.083 9.050 31.250 1.00 81.25 188 LEU A O 1
ATOM 1564 N N . LYS A 1 189 ? -11.907 8.064 32.121 1.00 83.00 189 LYS A N 1
ATOM 1565 C CA . LYS A 1 189 ? -11.669 6.761 31.477 1.00 83.00 189 LYS A CA 1
ATOM 1566 C C . LYS A 1 189 ? -11.675 6.876 29.952 1.00 83.00 189 LYS A C 1
ATOM 1568 O O . LYS A 1 189 ? -10.824 6.277 29.301 1.00 83.00 189 LYS A O 1
ATOM 1573 N N . LEU A 1 190 ? -12.618 7.626 29.384 1.00 80.75 190 LEU A N 1
ATOM 1574 C CA . LEU A 1 190 ? -12.706 7.849 27.942 1.00 80.75 190 LEU A CA 1
ATOM 1575 C C . LEU A 1 190 ? -11.557 8.702 27.407 1.00 80.75 190 LEU A C 1
ATOM 1577 O O . LEU A 1 190 ? -11.039 8.383 26.345 1.00 80.75 190 LEU A O 1
ATOM 1581 N N . GLY A 1 191 ? -11.119 9.724 28.142 1.00 79.88 191 GLY A N 1
ATOM 1582 C CA . GLY A 1 191 ? -9.974 10.553 27.764 1.00 79.88 191 GLY A CA 1
ATOM 1583 C C . GLY A 1 191 ? -8.680 9.748 27.714 1.00 79.88 191 GLY A C 1
ATOM 1584 O O . GLY A 1 191 ? -7.984 9.766 26.702 1.00 79.88 191 GLY A O 1
ATOM 1585 N N . ILE A 1 192 ? -8.406 8.960 28.761 1.00 81.94 192 ILE A N 1
ATOM 1586 C CA . ILE A 1 192 ? -7.248 8.051 28.798 1.00 81.94 192 ILE A CA 1
ATOM 1587 C C . ILE A 1 192 ? -7.323 7.046 27.642 1.00 81.94 192 ILE A C 1
ATOM 1589 O O . ILE A 1 192 ? -6.334 6.829 26.945 1.00 81.94 192 ILE A O 1
ATOM 1593 N N . TYR A 1 193 ? -8.504 6.469 27.407 1.00 81.94 193 TYR A N 1
ATOM 1594 C CA . TYR A 1 193 ? -8.749 5.531 26.313 1.00 81.94 193 TYR A CA 1
ATOM 1595 C C . TYR A 1 193 ? -8.479 6.151 24.936 1.00 81.94 193 TYR A C 1
ATOM 1597 O O . TYR A 1 193 ? -7.761 5.570 24.126 1.00 81.94 193 TYR A O 1
ATOM 1605 N N . SER A 1 194 ? -9.027 7.339 24.679 1.00 80.69 194 SER A N 1
ATOM 1606 C CA . SER A 1 194 ? -8.887 8.028 23.396 1.00 80.69 194 SER A CA 1
ATOM 1607 C C . SER A 1 194 ? -7.432 8.404 23.133 1.00 80.69 194 SER A C 1
ATOM 1609 O O . SER A 1 194 ? -6.931 8.219 22.027 1.00 80.69 194 SER A O 1
ATOM 1611 N N . GLN A 1 195 ? -6.721 8.854 24.171 1.00 83.62 195 GLN A N 1
ATOM 1612 C CA . GLN A 1 195 ? -5.302 9.181 24.079 1.00 83.62 195 GLN A CA 1
ATOM 1613 C C . GLN A 1 195 ? -4.440 7.938 23.803 1.00 83.62 195 GLN A C 1
ATOM 1615 O O . GLN A 1 195 ? -3.550 7.995 22.957 1.00 83.62 195 GLN A O 1
ATOM 1620 N N . ALA A 1 196 ? -4.712 6.814 24.473 1.00 83.38 196 ALA A N 1
ATOM 1621 C CA . ALA A 1 196 ? -3.999 5.560 24.231 1.00 83.38 196 ALA A CA 1
ATOM 1622 C C . ALA A 1 196 ? -4.231 5.042 22.801 1.00 83.38 196 ALA A C 1
ATOM 1624 O O . ALA A 1 196 ? -3.277 4.693 22.109 1.00 83.38 196 ALA A O 1
ATOM 1625 N N . GLN A 1 197 ? -5.480 5.062 22.324 1.00 81.56 197 GLN A N 1
ATOM 1626 C CA . GLN A 1 197 ? -5.816 4.673 20.951 1.00 81.56 197 GLN A CA 1
ATOM 1627 C C . GLN A 1 197 ? -5.163 5.580 19.915 1.00 81.56 197 GLN A C 1
ATOM 1629 O O . GLN A 1 197 ? -4.604 5.094 18.934 1.00 81.56 197 GLN A O 1
ATOM 1634 N N . LYS A 1 198 ? -5.168 6.892 20.155 1.00 85.12 198 LYS A N 1
ATOM 1635 C CA . LYS A 1 198 ? -4.481 7.855 19.297 1.00 85.12 198 LYS A CA 1
ATOM 1636 C C . LYS A 1 198 ? -2.989 7.534 19.171 1.00 85.12 198 LYS A C 1
ATOM 1638 O O . LYS A 1 198 ? -2.487 7.523 18.054 1.00 85.12 198 LYS A O 1
ATOM 1643 N N . GLN A 1 199 ? -2.312 7.216 20.277 1.00 85.25 199 GLN A N 1
ATOM 1644 C CA . GLN A 1 199 ? -0.893 6.847 20.251 1.00 85.25 199 GLN A CA 1
ATOM 1645 C C . GLN A 1 199 ? -0.646 5.560 19.450 1.00 85.25 199 GLN A C 1
ATOM 1647 O O . GLN A 1 199 ? 0.258 5.524 18.623 1.00 85.25 199 GLN A O 1
ATOM 1652 N N . ILE A 1 200 ? -1.468 4.523 19.648 1.00 84.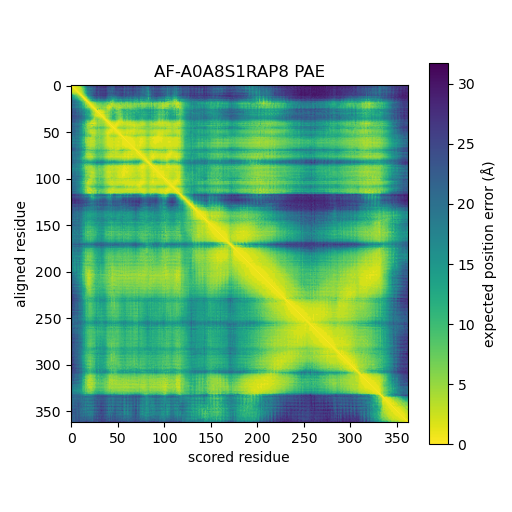38 200 ILE A N 1
ATOM 1653 C CA . ILE A 1 200 ? -1.356 3.261 18.895 1.00 84.38 200 ILE A CA 1
ATOM 1654 C C . ILE A 1 200 ? -1.518 3.516 17.391 1.00 84.38 200 ILE A C 1
ATOM 1656 O O . ILE A 1 200 ? -0.757 2.985 16.584 1.00 84.38 200 ILE A O 1
ATOM 1660 N N . ILE A 1 201 ? -2.495 4.340 17.012 1.00 85.44 201 ILE A N 1
ATOM 1661 C CA . ILE A 1 201 ? -2.748 4.691 15.612 1.00 85.44 201 ILE A CA 1
ATOM 1662 C C . ILE A 1 201 ? -1.585 5.505 15.031 1.00 85.44 201 ILE A C 1
ATOM 1664 O O . ILE A 1 201 ? -1.172 5.250 13.903 1.00 85.44 201 ILE A O 1
ATOM 1668 N N . GLU A 1 202 ? -1.022 6.450 15.786 1.00 88.69 202 GLU A N 1
ATOM 1669 C CA . GLU A 1 202 ? 0.167 7.213 15.375 1.00 88.69 202 GLU A CA 1
ATOM 1670 C C . GLU A 1 202 ? 1.375 6.303 15.137 1.00 88.69 202 GLU A C 1
ATOM 1672 O O . GLU A 1 202 ? 2.056 6.434 14.117 1.00 88.69 202 GLU A O 1
ATOM 1677 N N . ASP A 1 203 ? 1.595 5.329 16.019 1.00 87.25 203 ASP A N 1
ATOM 1678 C CA . ASP A 1 203 ? 2.662 4.345 15.862 1.00 87.25 203 ASP A CA 1
ATOM 1679 C C . ASP A 1 203 ? 2.444 3.497 14.591 1.00 87.25 203 ASP A C 1
ATOM 1681 O O . ASP A 1 203 ? 3.378 3.309 13.807 1.00 87.25 203 ASP A O 1
ATOM 1685 N N . GLN A 1 204 ? 1.209 3.051 14.322 1.00 87.56 204 GLN A N 1
ATOM 1686 C CA . GLN A 1 204 ? 0.856 2.315 13.098 1.00 87.56 204 GLN A CA 1
ATOM 1687 C C . GLN A 1 204 ? 1.046 3.154 11.823 1.00 87.56 204 GLN A C 1
ATOM 1689 O O . GLN A 1 204 ? 1.589 2.653 10.836 1.00 87.56 204 GLN A O 1
ATOM 1694 N N . ILE A 1 205 ? 0.649 4.432 11.838 1.00 88.38 205 ILE A N 1
ATOM 1695 C CA . ILE A 1 205 ? 0.875 5.359 10.719 1.00 88.38 205 ILE A CA 1
ATOM 1696 C C . ILE A 1 205 ? 2.376 5.514 10.472 1.00 88.38 205 ILE A C 1
ATOM 1698 O O . ILE A 1 205 ? 2.822 5.359 9.338 1.00 88.38 205 ILE A O 1
ATOM 1702 N N . SER A 1 206 ? 3.167 5.738 11.525 1.00 91.44 206 SER A N 1
ATOM 1703 C CA . SER A 1 206 ? 4.620 5.905 11.400 1.00 91.44 206 SER A CA 1
ATOM 1704 C C . SER A 1 206 ? 5.307 4.665 10.809 1.00 91.44 206 SER A C 1
ATOM 1706 O O . SER A 1 206 ? 6.231 4.777 9.998 1.00 91.44 206 SER A O 1
ATOM 1708 N N . PHE A 1 207 ? 4.820 3.468 11.154 1.00 87.94 207 PHE A N 1
ATOM 1709 C CA . PHE A 1 207 ? 5.290 2.210 10.583 1.00 87.94 207 PHE A CA 1
ATOM 1710 C C . PHE A 1 207 ? 4.990 2.124 9.080 1.00 87.94 207 PHE A C 1
ATOM 1712 O O . PHE A 1 207 ? 5.873 1.780 8.289 1.00 87.94 207 PHE A O 1
ATOM 1719 N N . LEU A 1 208 ? 3.770 2.475 8.666 1.00 88.19 208 LEU A N 1
ATOM 1720 C CA . LEU A 1 208 ? 3.374 2.463 7.257 1.00 88.19 208 LEU A CA 1
ATOM 1721 C C . LEU A 1 208 ? 4.098 3.531 6.434 1.00 88.19 208 LEU A C 1
ATOM 1723 O O . LEU A 1 208 ? 4.517 3.242 5.316 1.00 88.19 208 LEU A O 1
ATOM 1727 N N . GLU A 1 209 ? 4.317 4.724 6.983 1.00 90.38 209 GLU A N 1
ATOM 1728 C CA . GLU A 1 209 ? 5.124 5.772 6.344 1.00 90.38 209 GLU A CA 1
ATOM 1729 C C . GLU A 1 209 ? 6.581 5.311 6.161 1.00 90.38 209 GLU A C 1
ATOM 1731 O O . GLU A 1 209 ? 7.188 5.525 5.110 1.00 90.38 209 GLU A O 1
ATOM 1736 N N . CYS A 1 210 ? 7.141 4.585 7.134 1.00 89.44 210 CYS A N 1
ATOM 1737 C CA . CYS A 1 210 ? 8.452 3.951 6.990 1.00 89.44 210 CYS A CA 1
ATOM 1738 C C . CYS A 1 210 ? 8.464 2.900 5.861 1.00 89.44 210 CYS A C 1
ATOM 1740 O O . CYS A 1 210 ? 9.382 2.885 5.033 1.00 89.44 210 CYS A O 1
ATOM 1742 N N . LYS A 1 211 ? 7.424 2.058 5.770 1.00 88.00 211 LYS A N 1
ATOM 1743 C CA . LYS A 1 211 ? 7.256 1.074 4.683 1.00 88.00 211 LYS A CA 1
ATOM 1744 C C . LYS A 1 211 ? 7.137 1.756 3.316 1.00 88.00 211 LYS A C 1
ATOM 1746 O O . LYS A 1 211 ? 7.814 1.347 2.373 1.00 88.00 211 LYS A O 1
ATOM 1751 N N . GLN A 1 212 ? 6.354 2.829 3.221 1.00 89.31 212 GLN A N 1
ATOM 1752 C CA . GLN A 1 212 ? 6.201 3.647 2.017 1.00 89.31 212 GLN A CA 1
ATOM 1753 C C . GLN A 1 212 ? 7.545 4.239 1.567 1.00 89.31 212 GLN A C 1
ATOM 1755 O O . GLN A 1 212 ? 7.924 4.114 0.402 1.00 89.31 212 GLN A O 1
ATOM 1760 N N . ASN A 1 213 ? 8.311 4.807 2.503 1.00 89.69 213 ASN A N 1
ATOM 1761 C CA . ASN A 1 213 ? 9.639 5.354 2.230 1.00 89.69 213 ASN A CA 1
ATOM 1762 C C . ASN A 1 213 ? 10.619 4.275 1.758 1.00 89.69 213 ASN A C 1
ATOM 1764 O O . ASN A 1 213 ? 11.380 4.497 0.817 1.00 89.69 213 ASN A O 1
ATOM 1768 N N . ARG A 1 214 ? 10.579 3.077 2.354 1.00 87.19 214 ARG A N 1
ATOM 1769 C CA . ARG A 1 214 ? 11.387 1.937 1.902 1.00 87.19 214 ARG A CA 1
ATOM 1770 C C . ARG A 1 214 ? 11.036 1.531 0.469 1.00 87.19 214 ARG A C 1
ATOM 1772 O O . ARG A 1 214 ? 11.945 1.299 -0.325 1.00 87.19 214 ARG A O 1
ATOM 1779 N N . LEU A 1 215 ? 9.749 1.467 0.126 1.00 86.25 215 LEU A N 1
ATOM 1780 C CA . LEU A 1 215 ? 9.297 1.179 -1.239 1.00 86.25 215 LEU A CA 1
ATOM 1781 C C . LEU A 1 215 ? 9.772 2.255 -2.226 1.00 86.25 215 LEU A C 1
ATOM 1783 O O . LEU A 1 215 ? 10.287 1.923 -3.293 1.00 86.25 215 LEU A O 1
ATOM 1787 N N . ALA A 1 216 ? 9.667 3.537 -1.867 1.00 88.44 216 ALA A N 1
ATOM 1788 C CA . ALA A 1 216 ? 10.196 4.634 -2.677 1.00 88.44 216 ALA A CA 1
ATOM 1789 C C . ALA A 1 216 ? 11.710 4.490 -2.907 1.00 88.44 216 ALA A C 1
ATOM 1791 O O . ALA A 1 216 ? 12.178 4.549 -4.042 1.00 88.44 216 ALA A O 1
ATOM 1792 N N . HIS A 1 217 ? 12.465 4.174 -1.855 1.00 89.00 217 HIS A N 1
ATOM 1793 C CA . HIS A 1 217 ? 13.913 4.011 -1.943 1.00 89.00 217 HIS A CA 1
ATOM 1794 C C . HIS A 1 217 ? 14.331 2.798 -2.795 1.00 89.00 217 HIS A C 1
ATOM 1796 O O . HIS A 1 217 ? 15.348 2.848 -3.493 1.00 89.00 217 HIS A O 1
ATOM 1802 N N . LEU A 1 218 ? 13.550 1.710 -2.768 1.00 86.62 218 LEU A N 1
ATOM 1803 C CA . LEU A 1 218 ? 13.741 0.554 -3.649 1.00 86.62 218 LEU A CA 1
ATOM 1804 C C . LEU A 1 218 ? 13.496 0.932 -5.111 1.00 86.62 218 LEU A C 1
ATOM 1806 O O . LEU A 1 218 ? 14.331 0.627 -5.964 1.00 86.62 218 LEU A O 1
ATOM 1810 N N . LYS A 1 219 ? 12.407 1.653 -5.398 1.00 89.06 219 LYS A N 1
ATOM 1811 C CA . LYS A 1 219 ? 12.122 2.167 -6.743 1.00 89.06 219 LYS A CA 1
ATOM 1812 C C . LYS A 1 219 ? 13.274 3.035 -7.247 1.00 89.06 219 LYS A C 1
ATOM 1814 O O . LYS A 1 219 ? 13.764 2.800 -8.348 1.00 89.06 219 LYS A O 1
ATOM 1819 N N . ASP A 1 220 ? 13.762 3.960 -6.428 1.00 90.31 220 ASP A N 1
ATOM 1820 C CA . ASP A 1 220 ? 14.878 4.833 -6.793 1.00 90.31 220 ASP A CA 1
ATOM 1821 C C . ASP A 1 220 ? 16.176 4.053 -7.024 1.00 90.31 220 ASP A C 1
ATOM 1823 O O . ASP A 1 220 ? 16.922 4.352 -7.957 1.00 90.31 220 ASP A O 1
ATOM 1827 N N . SER A 1 221 ? 16.450 3.017 -6.222 1.00 89.81 221 SER A N 1
ATOM 1828 C CA . SER A 1 221 ? 17.615 2.153 -6.455 1.00 89.81 221 SER A CA 1
ATOM 1829 C C . SER A 1 221 ? 17.518 1.381 -7.771 1.00 89.81 221 SER A C 1
ATOM 1831 O O . SER A 1 221 ? 18.512 1.274 -8.489 1.00 89.81 221 SER A O 1
ATOM 1833 N N . ILE A 1 222 ? 16.320 0.906 -8.129 1.00 88.81 222 ILE A N 1
ATOM 1834 C CA . ILE A 1 222 ? 16.082 0.203 -9.389 1.00 88.81 222 ILE A CA 1
ATOM 1835 C C . ILE A 1 222 ? 16.229 1.171 -10.563 1.00 88.81 222 ILE A C 1
ATOM 1837 O O . ILE A 1 222 ? 16.861 0.817 -11.555 1.00 88.81 222 ILE A O 1
ATOM 1841 N N . ILE A 1 223 ? 15.691 2.388 -10.445 1.00 90.44 223 ILE A N 1
ATOM 1842 C CA . ILE A 1 223 ? 15.834 3.434 -11.463 1.00 90.44 223 ILE A CA 1
ATOM 1843 C C . ILE A 1 223 ? 17.312 3.730 -11.703 1.00 90.44 223 ILE A C 1
ATOM 1845 O O . ILE A 1 223 ? 17.746 3.667 -12.846 1.00 90.44 223 ILE A O 1
ATOM 1849 N N . LYS A 1 224 ? 18.108 3.951 -10.650 1.00 91.25 224 LYS A N 1
ATOM 1850 C CA . LYS A 1 224 ? 19.553 4.209 -10.787 1.00 91.25 224 LYS A CA 1
ATOM 1851 C C . LYS A 1 224 ? 20.299 3.047 -11.444 1.00 91.25 224 LYS A C 1
ATOM 1853 O O . LYS A 1 224 ? 21.147 3.268 -12.305 1.00 91.25 224 LYS A O 1
ATOM 1858 N N . GLU A 1 225 ? 19.982 1.809 -11.066 1.00 90.44 225 GLU A N 1
ATOM 1859 C CA . GLU A 1 225 ? 20.579 0.620 -11.686 1.00 90.44 225 GLU A CA 1
ATOM 1860 C C . GLU A 1 225 ? 20.227 0.525 -13.180 1.00 90.44 225 GLU A C 1
ATOM 1862 O O . GLU A 1 225 ? 21.076 0.183 -14.006 1.00 90.44 225 GLU A O 1
ATOM 1867 N N . LEU A 1 226 ? 18.979 0.843 -13.538 1.00 90.12 226 LEU A N 1
ATOM 1868 C CA . LEU A 1 226 ? 18.520 0.858 -14.924 1.00 90.12 226 LEU A CA 1
ATOM 1869 C C . LEU A 1 226 ? 19.137 2.012 -15.713 1.00 90.12 226 LEU A C 1
ATOM 1871 O O . LEU A 1 226 ? 19.576 1.785 -16.830 1.00 90.12 226 LEU A O 1
ATOM 1875 N N . GLU A 1 227 ? 19.248 3.212 -15.148 1.00 89.31 227 GLU A N 1
ATOM 1876 C CA . GLU A 1 227 ? 19.906 4.352 -15.794 1.00 89.31 227 GLU A CA 1
ATOM 1877 C C . GLU A 1 227 ? 21.361 4.032 -16.146 1.00 89.31 227 GLU A C 1
ATOM 1879 O O . GLU A 1 227 ? 21.786 4.285 -17.271 1.00 89.31 227 GLU A O 1
ATOM 1884 N N . MET A 1 228 ? 22.111 3.406 -15.232 1.00 88.06 228 MET A N 1
ATOM 1885 C CA . MET A 1 228 ? 23.488 2.974 -15.504 1.00 88.06 228 MET A CA 1
ATOM 1886 C C . MET A 1 228 ? 23.560 1.920 -16.615 1.00 88.06 228 MET A C 1
ATOM 1888 O O . MET A 1 228 ? 24.457 1.968 -17.455 1.00 88.06 228 MET A O 1
ATOM 1892 N N . LYS A 1 229 ? 22.613 0.976 -16.651 1.00 87.56 229 LYS A N 1
ATOM 1893 C CA . LYS A 1 229 ? 22.546 -0.037 -17.716 1.00 87.56 229 LYS A CA 1
ATOM 1894 C C . LYS A 1 229 ? 22.177 0.583 -19.061 1.00 87.56 229 LYS A C 1
ATOM 1896 O O . LYS A 1 229 ? 22.822 0.293 -20.065 1.00 87.56 229 LYS A O 1
ATOM 1901 N N . GLU A 1 230 ? 21.199 1.479 -19.085 1.00 88.00 230 GLU A N 1
ATOM 1902 C CA . GLU A 1 230 ? 20.703 2.124 -20.303 1.00 88.00 230 GLU A CA 1
ATOM 1903 C C . GLU A 1 230 ? 21.643 3.208 -20.851 1.00 88.00 230 GLU A C 1
ATOM 1905 O O . GLU A 1 230 ? 21.529 3.586 -22.018 1.00 88.00 230 GLU A O 1
ATOM 1910 N N . GLN A 1 231 ? 22.643 3.663 -20.086 1.00 87.06 231 GLN A N 1
ATOM 1911 C CA . GLN A 1 231 ? 23.739 4.462 -20.651 1.00 87.06 231 GLN A CA 1
ATOM 1912 C C . GLN A 1 231 ? 24.458 3.725 -21.791 1.00 87.06 231 GLN A C 1
ATOM 1914 O O . GLN A 1 231 ? 24.910 4.364 -22.740 1.00 87.06 231 GLN A O 1
ATOM 1919 N N . THR A 1 232 ? 24.510 2.388 -21.764 1.00 84.00 232 THR A N 1
ATOM 1920 C CA . THR A 1 232 ? 25.062 1.598 -22.880 1.00 84.00 232 THR A CA 1
ATOM 1921 C C . THR A 1 232 ? 24.285 1.807 -24.181 1.00 84.00 232 THR A C 1
ATOM 1923 O O . THR A 1 232 ? 24.896 1.916 -25.243 1.00 84.00 232 THR A O 1
ATOM 1926 N N . THR A 1 233 ? 22.963 1.974 -24.103 1.00 83.31 233 THR A N 1
ATOM 1927 C CA . THR A 1 233 ? 22.097 2.301 -25.242 1.00 83.31 233 THR A CA 1
ATOM 1928 C C . THR A 1 233 ? 22.462 3.665 -25.837 1.00 83.31 233 THR A C 1
ATOM 1930 O O . THR A 1 233 ? 22.523 3.813 -27.057 1.00 83.31 233 THR A O 1
ATOM 1933 N N . LEU A 1 234 ? 22.796 4.661 -25.005 1.00 87.25 234 LEU A N 1
ATOM 1934 C CA . LEU A 1 234 ? 23.297 5.950 -25.500 1.00 87.25 234 LEU A CA 1
ATOM 1935 C C . LEU A 1 234 ? 24.641 5.799 -26.214 1.00 87.25 234 LEU A C 1
ATOM 1937 O O . LEU A 1 234 ? 24.810 6.348 -27.301 1.00 87.25 234 LEU A O 1
ATOM 1941 N N . TYR A 1 235 ? 25.573 5.023 -25.655 1.00 89.25 235 TYR A N 1
ATOM 1942 C CA . TYR A 1 235 ? 26.850 4.746 -26.318 1.00 89.25 235 TYR A CA 1
ATOM 1943 C C . TYR A 1 235 ? 26.667 4.052 -27.670 1.00 89.25 235 TYR A C 1
ATOM 1945 O O . TYR A 1 235 ? 27.392 4.375 -28.605 1.00 89.25 235 TYR A O 1
ATOM 1953 N N . GLN A 1 236 ? 25.679 3.165 -27.813 1.00 88.38 236 GLN A N 1
ATOM 1954 C CA . GLN A 1 236 ? 25.346 2.551 -29.102 1.00 88.38 236 GLN A CA 1
ATOM 1955 C C . GLN A 1 236 ? 24.848 3.581 -30.122 1.00 88.38 236 GLN A C 1
ATOM 1957 O O . GLN A 1 236 ? 25.265 3.538 -31.277 1.00 88.38 236 GLN A O 1
ATOM 1962 N N . ILE A 1 237 ? 24.009 4.535 -29.705 1.00 89.31 237 ILE A N 1
ATOM 1963 C CA . ILE A 1 237 ? 23.538 5.609 -30.592 1.00 89.31 237 ILE A CA 1
ATOM 1964 C C . ILE A 1 237 ? 24.701 6.529 -30.988 1.00 89.31 237 ILE A C 1
ATOM 1966 O O . ILE A 1 237 ? 24.854 6.854 -32.164 1.00 89.31 237 ILE A O 1
ATOM 1970 N N . TYR A 1 238 ? 25.562 6.909 -30.040 1.00 92.12 238 TYR A N 1
ATOM 1971 C CA . TYR A 1 238 ? 26.768 7.682 -30.349 1.00 92.12 238 TYR A CA 1
ATOM 1972 C C . TYR A 1 238 ? 27.694 6.931 -31.306 1.00 92.12 238 TYR A C 1
ATOM 1974 O O . TYR A 1 238 ? 28.195 7.517 -32.263 1.00 92.12 238 TYR A O 1
ATOM 1982 N N . PHE A 1 239 ? 27.892 5.633 -31.082 1.00 94.69 239 PHE A N 1
ATOM 1983 C CA . PHE A 1 239 ? 28.695 4.788 -31.955 1.00 94.69 239 PHE A CA 1
ATOM 1984 C C . PHE A 1 239 ? 28.102 4.699 -33.367 1.00 94.69 239 PHE A C 1
ATOM 1986 O O . PHE A 1 239 ? 28.842 4.807 -34.341 1.00 94.69 239 PHE A O 1
ATOM 1993 N N . TYR A 1 240 ? 26.778 4.579 -33.492 1.00 92.62 240 TYR A N 1
ATOM 1994 C CA . TYR A 1 240 ? 26.084 4.614 -34.780 1.00 92.62 240 TYR A CA 1
ATOM 1995 C C . TYR A 1 240 ? 26.338 5.931 -35.532 1.00 92.62 240 TYR A C 1
ATOM 1997 O O . TYR A 1 240 ? 26.745 5.901 -36.693 1.00 92.62 240 TYR A O 1
ATOM 2005 N N . ILE A 1 241 ? 26.207 7.079 -34.855 1.00 93.44 241 ILE A N 1
ATOM 2006 C CA . ILE A 1 241 ? 26.482 8.399 -35.450 1.00 93.44 241 ILE A CA 1
ATOM 2007 C C . ILE A 1 241 ? 27.953 8.505 -35.883 1.00 93.44 241 ILE A C 1
ATOM 2009 O O . ILE A 1 241 ? 28.248 8.978 -36.979 1.00 93.44 241 ILE A O 1
ATOM 2013 N N . LEU A 1 242 ? 28.891 8.029 -35.058 1.00 96.44 242 LEU A N 1
ATOM 2014 C CA . LEU A 1 242 ? 30.315 8.021 -35.401 1.00 96.44 242 LEU A CA 1
ATOM 2015 C C . LEU A 1 242 ? 30.612 7.140 -36.616 1.00 96.44 242 LEU A C 1
ATOM 2017 O O . LEU A 1 242 ? 31.387 7.546 -37.479 1.00 96.44 242 LEU A O 1
ATOM 2021 N N . MET A 1 243 ? 29.977 5.972 -36.719 1.00 96.06 243 MET A N 1
ATOM 2022 C CA . MET A 1 243 ? 30.104 5.096 -37.885 1.00 96.06 243 MET A CA 1
ATOM 2023 C C . MET A 1 243 ? 29.541 5.750 -39.148 1.00 96.06 243 MET A C 1
ATOM 2025 O O . MET A 1 243 ? 30.163 5.651 -40.202 1.00 96.06 243 MET A O 1
ATOM 2029 N N . GLN A 1 244 ? 28.422 6.471 -39.051 1.00 95.44 244 GLN A N 1
ATOM 2030 C CA . GLN A 1 244 ? 27.840 7.221 -40.168 1.00 95.44 244 GLN A CA 1
ATOM 2031 C C . GLN A 1 244 ? 28.774 8.349 -40.638 1.00 95.44 244 GLN A C 1
ATOM 2033 O O . GLN A 1 244 ? 28.996 8.520 -41.839 1.00 95.44 244 GLN A O 1
ATOM 2038 N N . ILE A 1 245 ? 29.397 9.076 -39.706 1.00 96.12 245 ILE A N 1
ATOM 2039 C CA . ILE A 1 245 ? 30.405 10.099 -40.024 1.00 96.12 245 ILE A CA 1
ATOM 2040 C C . ILE A 1 245 ? 31.646 9.453 -40.656 1.00 96.12 245 ILE A C 1
ATOM 2042 O O . ILE A 1 245 ? 32.100 9.892 -41.707 1.00 96.12 245 ILE A O 1
ATOM 2046 N N . ALA A 1 246 ? 32.186 8.385 -40.071 1.00 97.00 246 ALA A N 1
ATOM 2047 C CA . ALA A 1 246 ? 33.365 7.705 -40.605 1.00 97.00 246 ALA A CA 1
ATOM 2048 C C . ALA A 1 246 ? 33.114 7.139 -42.012 1.00 97.00 246 ALA A C 1
ATOM 2050 O O . ALA A 1 246 ? 33.945 7.309 -42.902 1.00 97.00 246 ALA A O 1
ATOM 2051 N N . PHE A 1 247 ? 31.948 6.526 -42.230 1.00 96.81 247 PHE A N 1
ATOM 2052 C CA . PHE A 1 247 ? 31.522 6.008 -43.527 1.00 96.81 247 PHE A CA 1
ATOM 2053 C C . PHE A 1 247 ? 31.429 7.115 -44.581 1.00 96.81 247 PHE A C 1
ATOM 2055 O O . PHE A 1 247 ? 31.958 6.961 -45.682 1.00 96.81 247 PHE A O 1
ATOM 2062 N N . THR A 1 248 ? 30.814 8.251 -44.242 1.00 95.69 248 THR A N 1
ATOM 2063 C CA . THR A 1 248 ? 30.685 9.380 -45.175 1.00 95.69 248 THR A CA 1
ATOM 2064 C C . THR A 1 248 ? 32.033 10.022 -45.494 1.00 95.69 248 THR A C 1
ATOM 2066 O O . THR A 1 248 ? 32.312 10.284 -46.663 1.00 95.69 248 THR A O 1
ATOM 2069 N N . GLN A 1 249 ? 32.910 10.200 -44.502 1.00 96.88 249 GLN A N 1
ATOM 2070 C CA . GLN A 1 249 ? 34.261 10.737 -44.703 1.00 96.88 249 GLN A CA 1
ATOM 2071 C C . GLN A 1 249 ? 35.126 9.805 -45.562 1.00 96.88 249 GLN A C 1
ATOM 2073 O O . GLN A 1 249 ? 35.711 10.237 -46.555 1.00 96.88 249 GLN A O 1
ATOM 2078 N N . TYR A 1 250 ? 35.170 8.515 -45.223 1.00 97.50 250 TYR A N 1
ATOM 2079 C CA . TYR A 1 250 ? 35.950 7.525 -45.966 1.00 97.50 250 TYR A CA 1
ATOM 2080 C C . TYR A 1 250 ? 35.439 7.360 -47.401 1.00 97.50 250 TYR A C 1
ATOM 2082 O O . TYR A 1 250 ? 36.223 7.395 -48.351 1.00 97.50 250 TYR A O 1
ATOM 2090 N N . GLY A 1 251 ? 34.119 7.250 -47.573 1.00 96.69 251 GLY A N 1
ATOM 2091 C CA . GLY A 1 251 ? 33.503 7.129 -48.889 1.00 96.69 251 GLY A CA 1
ATOM 2092 C C . GLY A 1 251 ? 33.777 8.339 -49.782 1.00 96.69 251 GLY A C 1
ATOM 2093 O O . GLY A 1 251 ? 34.089 8.170 -50.961 1.00 96.69 251 GLY A O 1
ATOM 2094 N N . THR A 1 252 ? 33.732 9.547 -49.211 1.00 96.94 252 THR A N 1
ATOM 2095 C CA . THR A 1 252 ? 33.929 10.800 -49.957 1.00 96.94 252 THR A CA 1
ATOM 2096 C C . THR A 1 252 ? 35.382 11.003 -50.370 1.00 96.94 252 THR A C 1
ATOM 2098 O O . THR A 1 252 ? 35.643 11.319 -51.526 1.00 96.94 252 THR A O 1
ATOM 2101 N N . TYR A 1 253 ? 36.334 10.837 -49.447 1.00 96.81 253 TYR A N 1
ATOM 2102 C CA . TYR A 1 253 ? 37.726 11.233 -49.691 1.00 96.81 253 TYR A CA 1
ATOM 2103 C C . TYR A 1 253 ? 38.626 10.112 -50.215 1.00 96.81 253 TYR A C 1
ATOM 2105 O O . TYR A 1 253 ? 39.675 10.413 -50.780 1.00 96.81 253 TYR A O 1
ATOM 2113 N N . VAL A 1 254 ? 38.255 8.841 -50.028 1.00 97.06 254 VAL A N 1
ATOM 2114 C CA . VAL A 1 254 ? 39.134 7.707 -50.365 1.00 97.06 254 VAL A CA 1
ATOM 2115 C C . VAL A 1 254 ? 38.592 6.858 -51.511 1.00 97.06 254 VAL A C 1
ATOM 2117 O O . VAL A 1 254 ? 39.374 6.458 -52.369 1.00 97.06 254 VAL A O 1
ATOM 2120 N N . VAL A 1 255 ? 37.287 6.556 -51.533 1.00 97.19 255 VAL A N 1
ATOM 2121 C CA . VAL A 1 255 ? 36.757 5.484 -52.400 1.00 97.19 255 VAL A CA 1
ATOM 2122 C C . VAL A 1 255 ? 35.988 5.991 -53.620 1.00 97.19 255 VAL A C 1
ATOM 2124 O O . VAL A 1 255 ? 36.334 5.623 -54.739 1.00 97.19 255 VAL A O 1
ATOM 2127 N N . TRP A 1 256 ? 34.932 6.787 -53.426 1.00 94.62 256 TRP A N 1
ATOM 2128 C CA . TRP A 1 256 ? 33.947 7.065 -54.485 1.00 94.62 256 TRP A CA 1
ATOM 2129 C C . TRP A 1 256 ? 33.896 8.527 -54.936 1.00 94.62 256 TRP A C 1
ATOM 2131 O O . TRP A 1 256 ? 33.402 8.803 -56.027 1.00 94.62 256 TRP A O 1
ATOM 2141 N N . GLY A 1 257 ? 34.419 9.459 -54.134 1.00 95.38 257 GLY A N 1
ATOM 2142 C CA . GLY A 1 257 ? 34.306 10.891 -54.410 1.00 95.38 257 GLY A CA 1
ATOM 2143 C C . GLY A 1 257 ? 32.967 11.485 -53.960 1.00 95.38 257 GLY A C 1
ATOM 2144 O O . GLY A 1 257 ? 32.033 10.773 -53.586 1.00 95.38 257 GLY A O 1
ATOM 2145 N N . TRP A 1 258 ? 32.876 12.817 -53.984 1.00 95.50 258 TRP A N 1
ATOM 2146 C CA . TRP A 1 258 ? 31.698 13.550 -53.503 1.00 95.50 258 TRP A CA 1
ATOM 2147 C C . TRP A 1 258 ? 30.435 13.290 -54.336 1.00 95.50 258 TRP A C 1
ATOM 2149 O O . TRP A 1 258 ? 29.381 13.045 -53.764 1.00 95.50 258 TRP A O 1
ATOM 2159 N N . ASP A 1 259 ? 30.552 13.259 -55.663 1.00 96.75 259 ASP A N 1
ATOM 2160 C CA . ASP A 1 259 ? 29.410 13.170 -56.591 1.00 96.75 259 ASP A CA 1
ATOM 2161 C C . ASP A 1 259 ? 28.565 11.894 -56.388 1.00 96.75 259 ASP A C 1
ATOM 2163 O O . ASP A 1 259 ? 27.342 11.895 -56.498 1.00 96.75 259 ASP A O 1
ATOM 2167 N N . VAL A 1 260 ? 29.214 10.791 -55.998 1.00 95.31 260 VAL A N 1
ATOM 2168 C CA . VAL A 1 260 ? 28.535 9.524 -55.677 1.00 95.31 260 VAL A CA 1
ATOM 2169 C C . VAL A 1 260 ? 27.999 9.515 -54.241 1.00 95.31 260 VAL A C 1
ATOM 2171 O O . VAL A 1 260 ? 26.938 8.947 -53.978 1.00 95.31 260 VAL A O 1
ATOM 2174 N N . MET A 1 261 ? 28.716 10.129 -53.295 1.00 97.25 261 MET A N 1
ATOM 2175 C CA . MET A 1 261 ? 28.350 10.115 -51.874 1.00 97.25 261 MET A CA 1
ATOM 2176 C C . MET A 1 261 ? 27.259 11.124 -51.511 1.00 97.25 261 MET A C 1
ATOM 2178 O O . MET A 1 261 ? 26.518 10.886 -50.558 1.00 97.25 261 MET A O 1
ATOM 2182 N N . GLU A 1 262 ? 27.109 12.211 -52.264 1.00 95.06 262 GLU A N 1
ATOM 2183 C CA . GLU A 1 262 ? 26.090 13.241 -52.046 1.00 95.06 262 GLU A CA 1
ATOM 2184 C C . GLU A 1 262 ? 24.663 12.662 -51.925 1.00 95.06 262 GLU A C 1
ATOM 2186 O O . GLU A 1 262 ? 24.057 12.813 -50.855 1.00 95.06 262 GLU A O 1
ATOM 2191 N N . PRO A 1 263 ? 24.126 11.913 -52.911 1.00 96.88 263 PRO A N 1
ATOM 2192 C CA . PRO A 1 263 ? 22.786 11.333 -52.792 1.00 96.88 263 PRO A CA 1
ATOM 2193 C C . PRO A 1 263 ? 22.679 10.303 -51.656 1.00 96.88 263 PRO A C 1
ATOM 2195 O O . PRO A 1 263 ? 21.619 10.169 -51.041 1.00 96.88 263 PRO A O 1
ATOM 2198 N N . VAL A 1 264 ? 23.770 9.600 -51.327 1.00 95.56 264 VAL A N 1
ATOM 2199 C CA . VAL A 1 264 ? 23.808 8.653 -50.200 1.00 95.56 264 VAL A CA 1
ATOM 2200 C C . VAL A 1 264 ? 23.660 9.396 -48.871 1.00 95.56 264 VAL A C 1
ATOM 2202 O O . VAL A 1 264 ? 22.872 8.983 -48.021 1.00 95.56 264 VAL A O 1
ATOM 2205 N N . THR A 1 265 ? 24.362 10.518 -48.691 1.00 94.94 265 THR A N 1
ATOM 2206 C CA . THR A 1 265 ? 24.243 11.335 -47.472 1.00 94.94 265 THR A CA 1
ATOM 2207 C C . THR A 1 265 ? 22.851 11.942 -47.314 1.00 94.94 265 THR A C 1
ATOM 2209 O O . THR A 1 265 ? 22.314 11.949 -46.205 1.00 94.94 265 THR A O 1
ATOM 2212 N N . PHE A 1 266 ? 22.223 12.358 -48.418 1.00 96.19 266 PHE A N 1
ATOM 2213 C CA . PHE A 1 266 ? 20.838 12.824 -48.414 1.00 96.19 266 PHE A CA 1
ATOM 2214 C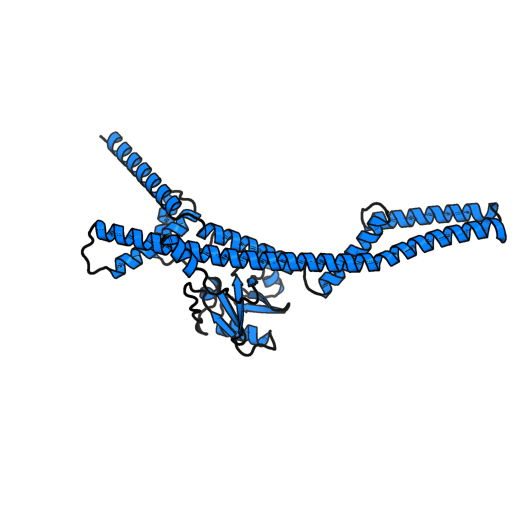 C . PHE A 1 266 ? 19.872 11.724 -47.945 1.00 96.19 266 PHE A C 1
ATOM 2216 O O . PHE A 1 266 ? 19.051 11.956 -47.056 1.00 96.19 266 PHE A O 1
ATOM 2223 N N . MET A 1 267 ? 20.011 10.502 -48.470 1.00 96.50 267 MET A N 1
ATOM 2224 C CA . MET A 1 267 ? 19.187 9.357 -48.058 1.00 96.50 267 MET A CA 1
ATOM 2225 C C . MET A 1 267 ? 19.384 8.971 -46.586 1.00 96.50 267 MET A C 1
ATOM 2227 O O . MET A 1 267 ? 18.416 8.620 -45.904 1.00 96.50 267 MET A O 1
ATOM 2231 N N . LEU A 1 268 ? 20.613 9.065 -46.069 1.00 94.62 268 LEU A N 1
ATOM 2232 C CA . LEU A 1 268 ? 20.890 8.850 -44.647 1.00 94.62 268 LEU A CA 1
ATOM 2233 C C . LEU A 1 268 ? 20.158 9.883 -43.775 1.00 94.62 268 LEU A C 1
ATOM 2235 O O . LEU A 1 268 ? 19.479 9.499 -42.826 1.00 94.62 268 LEU A O 1
ATOM 2239 N N . GLY A 1 269 ? 20.190 11.166 -44.151 1.00 94.81 269 GLY A N 1
ATOM 2240 C CA . GLY A 1 269 ? 19.455 12.216 -43.436 1.00 94.81 269 GLY A CA 1
ATOM 2241 C C . GLY A 1 269 ? 17.936 12.001 -43.427 1.00 94.81 269 GLY A C 1
ATOM 2242 O O . GLY A 1 269 ? 17.286 12.176 -42.395 1.00 94.81 269 GLY A O 1
ATOM 2243 N N . VAL A 1 270 ? 17.359 11.553 -44.550 1.00 96.44 270 VAL A N 1
ATOM 2244 C CA . VAL A 1 270 ? 15.934 11.177 -44.619 1.00 96.44 270 VAL A CA 1
ATOM 2245 C C . VAL A 1 270 ? 15.631 9.988 -43.700 1.00 96.44 270 VAL A C 1
ATOM 2247 O O . VAL A 1 270 ? 14.608 9.982 -43.015 1.00 96.44 270 VAL A O 1
ATOM 2250 N N . THR A 1 271 ? 16.524 8.999 -43.637 1.00 95.19 271 THR A N 1
ATOM 2251 C CA . THR A 1 271 ? 16.370 7.830 -42.755 1.00 95.19 271 THR A CA 1
ATOM 2252 C C . THR A 1 271 ? 16.356 8.240 -41.281 1.00 95.19 271 THR A C 1
ATOM 2254 O O . THR A 1 271 ? 15.479 7.799 -40.534 1.00 95.19 271 THR A O 1
ATOM 2257 N N . ASP A 1 272 ? 17.245 9.146 -40.872 1.00 93.44 272 ASP A N 1
ATOM 2258 C CA . ASP A 1 272 ? 17.288 9.671 -39.503 1.00 93.44 272 ASP A CA 1
ATOM 2259 C C . ASP A 1 272 ? 15.994 10.427 -39.142 1.00 93.44 272 ASP A C 1
ATOM 2261 O O . ASP A 1 272 ? 15.445 10.242 -38.050 1.00 93.44 272 ASP A O 1
ATOM 2265 N N . MET A 1 273 ? 15.434 11.207 -40.080 1.00 94.44 273 MET A N 1
ATOM 2266 C CA . MET A 1 273 ? 14.125 11.852 -39.898 1.00 94.44 273 MET A CA 1
ATOM 2267 C C . MET A 1 273 ? 12.991 10.834 -39.732 1.00 94.44 273 MET A C 1
ATOM 2269 O O . MET A 1 273 ? 12.132 11.010 -38.865 1.00 94.44 273 MET A O 1
ATOM 2273 N N . ILE A 1 274 ? 12.987 9.754 -40.522 1.00 95.50 274 ILE A N 1
ATOM 2274 C CA . ILE A 1 274 ? 11.991 8.680 -40.402 1.00 95.50 274 ILE A CA 1
ATOM 2275 C C . ILE A 1 274 ? 12.087 8.016 -39.024 1.00 95.50 274 ILE A C 1
ATOM 2277 O O . ILE A 1 274 ? 11.057 7.810 -38.380 1.00 95.50 274 ILE A O 1
ATOM 2281 N N . ILE A 1 275 ? 13.295 7.714 -38.538 1.00 92.69 275 ILE A N 1
ATOM 2282 C CA . ILE A 1 275 ? 13.507 7.105 -37.214 1.00 92.69 275 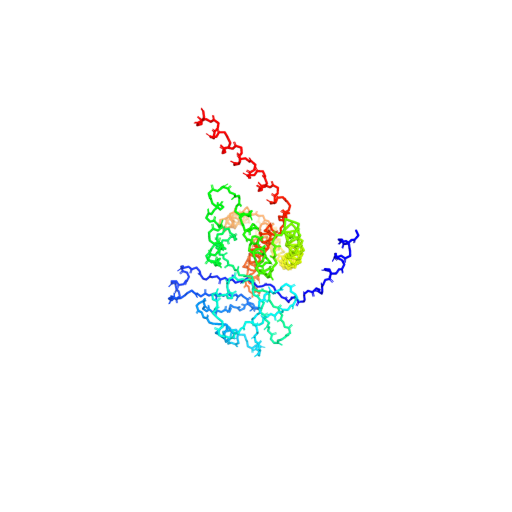ILE A CA 1
ATOM 2283 C C . ILE A 1 275 ? 12.997 8.033 -36.104 1.00 92.69 275 ILE A C 1
ATOM 2285 O O . ILE A 1 275 ? 12.251 7.594 -35.221 1.00 92.69 275 ILE A O 1
ATOM 2289 N N . ALA A 1 276 ? 13.338 9.322 -36.167 1.00 93.19 276 ALA A N 1
ATOM 2290 C CA . ALA A 1 276 ? 12.870 10.315 -35.204 1.00 93.19 276 ALA A CA 1
ATOM 2291 C C . ALA A 1 276 ? 11.336 10.436 -35.206 1.00 93.19 276 ALA A C 1
ATOM 2293 O O . ALA A 1 276 ? 10.707 10.464 -34.143 1.00 93.19 276 ALA A O 1
ATOM 2294 N N . TYR A 1 277 ? 10.716 10.437 -36.388 1.00 94.62 277 TYR A N 1
ATOM 2295 C CA . TYR A 1 277 ? 9.262 10.488 -36.526 1.00 94.62 277 TYR A CA 1
ATOM 2296 C C . TYR A 1 277 ? 8.580 9.214 -36.010 1.00 94.62 277 TYR A C 1
ATOM 2298 O O . TYR A 1 277 ? 7.575 9.291 -35.305 1.00 94.62 277 TYR A O 1
ATOM 2306 N N . GLN A 1 278 ? 9.146 8.033 -36.277 1.00 94.31 278 GLN A N 1
ATOM 2307 C CA . GLN A 1 278 ? 8.647 6.769 -35.727 1.00 94.31 278 GLN A CA 1
ATOM 2308 C C . GLN A 1 278 ? 8.711 6.743 -34.196 1.00 94.31 278 GLN A C 1
ATOM 2310 O O . GLN A 1 278 ? 7.785 6.245 -33.551 1.00 94.31 278 GLN A O 1
ATOM 2315 N N . PHE A 1 279 ? 9.779 7.279 -33.600 1.00 93.44 279 PHE A N 1
ATOM 2316 C CA . PHE A 1 279 ? 9.873 7.424 -32.148 1.00 93.44 279 PHE A CA 1
ATOM 2317 C C . PHE A 1 279 ? 8.780 8.350 -31.606 1.00 93.44 279 PHE A C 1
ATOM 2319 O O . PHE A 1 279 ? 8.107 8.001 -30.630 1.00 93.44 279 PHE A O 1
ATOM 2326 N N . TRP A 1 280 ? 8.572 9.498 -32.255 1.00 94.81 280 TRP A N 1
ATOM 2327 C CA . TRP A 1 280 ? 7.527 10.442 -31.875 1.00 94.81 280 TRP A CA 1
ATOM 2328 C C . TRP A 1 280 ? 6.132 9.818 -31.983 1.00 94.81 280 TRP A C 1
ATOM 2330 O O . TRP A 1 280 ? 5.370 9.895 -31.026 1.00 94.81 280 TRP A O 1
ATOM 2340 N N . MET A 1 281 ? 5.818 9.102 -33.068 1.00 94.38 281 MET A N 1
ATOM 2341 C CA . MET A 1 281 ? 4.531 8.406 -33.202 1.00 94.38 281 MET A CA 1
ATOM 2342 C C . MET A 1 281 ? 4.303 7.363 -32.101 1.00 94.38 281 MET A C 1
ATOM 2344 O O . MET A 1 281 ? 3.186 7.210 -31.619 1.00 94.38 281 MET A O 1
ATOM 2348 N N . LYS A 1 282 ? 5.353 6.645 -31.680 1.00 91.50 282 LYS A N 1
ATOM 2349 C CA . LYS A 1 282 ? 5.241 5.607 -30.641 1.00 91.50 282 LYS A CA 1
ATOM 2350 C C . LYS A 1 282 ? 5.120 6.166 -29.226 1.00 91.50 282 LYS A C 1
ATOM 2352 O O . LYS A 1 282 ? 4.496 5.532 -28.384 1.00 91.50 282 LYS A O 1
ATOM 2357 N N . THR A 1 283 ? 5.772 7.289 -28.934 1.00 90.38 283 THR A N 1
ATOM 2358 C CA . THR A 1 283 ? 5.915 7.797 -27.557 1.00 90.38 283 THR A CA 1
ATOM 2359 C C . THR A 1 283 ? 5.177 9.100 -27.304 1.00 90.38 283 THR A C 1
ATOM 2361 O O . THR A 1 283 ? 5.055 9.503 -26.151 1.00 90.38 283 THR A O 1
ATOM 2364 N N . THR A 1 284 ? 4.717 9.782 -28.356 1.00 92.50 284 THR A N 1
ATOM 2365 C CA . THR A 1 284 ? 4.204 11.166 -28.352 1.00 92.50 284 THR A CA 1
ATOM 2366 C C . THR A 1 284 ? 5.188 12.200 -27.788 1.00 92.50 284 THR A C 1
ATOM 2368 O O . THR A 1 284 ? 4.821 13.343 -27.526 1.00 92.50 284 THR A O 1
ATOM 2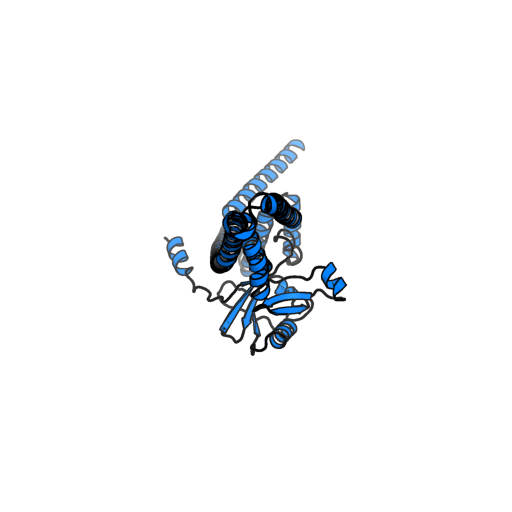371 N N . LYS A 1 285 ? 6.463 11.823 -27.618 1.00 90.81 285 LYS A N 1
ATOM 2372 C CA . LYS A 1 285 ? 7.537 12.683 -27.111 1.00 90.81 285 LYS A CA 1
ATOM 2373 C C . LYS A 1 285 ? 8.492 13.053 -28.238 1.00 90.81 285 LYS A C 1
ATOM 2375 O O . LYS A 1 285 ? 8.745 12.259 -29.140 1.00 90.81 285 LYS A O 1
ATOM 2380 N N . ALA A 1 286 ? 9.047 14.262 -28.176 1.00 91.81 286 ALA A N 1
ATOM 2381 C CA . ALA A 1 286 ? 10.076 14.696 -29.116 1.00 91.81 286 ALA A CA 1
ATOM 2382 C C . ALA A 1 286 ? 11.300 13.765 -29.056 1.00 91.81 286 ALA A C 1
ATOM 2384 O O . ALA A 1 286 ? 11.689 13.320 -27.970 1.00 91.81 286 ALA A O 1
ATOM 2385 N N . TYR A 1 287 ? 11.917 13.496 -30.208 1.00 90.31 287 TYR A N 1
ATOM 2386 C CA . TYR A 1 287 ? 13.136 12.697 -30.282 1.00 90.31 287 TYR A CA 1
ATOM 2387 C C . TYR A 1 287 ? 14.313 13.484 -29.694 1.00 90.31 287 TYR A C 1
ATOM 2389 O O . TYR A 1 287 ? 14.880 14.368 -30.330 1.00 90.31 287 TYR A O 1
ATOM 2397 N N . THR A 1 288 ? 14.654 13.178 -28.445 1.00 90.38 288 THR A N 1
ATOM 2398 C CA . THR A 1 288 ? 15.841 13.686 -27.751 1.00 90.38 288 THR A CA 1
ATOM 2399 C C . THR A 1 288 ? 16.524 12.522 -27.044 1.00 90.38 288 THR A C 1
ATOM 2401 O O . THR A 1 288 ? 15.854 11.583 -26.608 1.00 90.38 288 THR A O 1
ATOM 2404 N N . PHE A 1 289 ? 17.850 12.572 -26.888 1.00 86.94 289 PHE A N 1
ATOM 2405 C CA . PHE A 1 289 ? 18.598 11.501 -26.215 1.00 86.94 289 PHE A CA 1
ATOM 2406 C C . PHE A 1 289 ? 18.074 11.221 -24.799 1.00 86.94 289 PHE A C 1
ATOM 2408 O O . PHE A 1 289 ? 17.924 10.063 -24.414 1.00 86.94 289 PHE A O 1
ATOM 2415 N N . GLY A 1 290 ? 17.705 12.272 -24.056 1.00 88.19 290 GLY A N 1
ATOM 2416 C CA . GLY A 1 290 ? 17.088 12.138 -22.735 1.00 88.19 290 GLY A CA 1
ATOM 2417 C C . GLY A 1 290 ? 15.740 11.415 -22.778 1.00 88.19 290 GLY A C 1
ATOM 2418 O O . GLY A 1 290 ? 15.499 10.527 -21.965 1.00 88.19 290 GLY A O 1
ATOM 2419 N N . ASN A 1 291 ? 14.884 11.722 -23.759 1.00 90.00 291 ASN A N 1
ATOM 2420 C CA . ASN A 1 291 ? 13.586 11.059 -23.904 1.00 90.00 291 ASN A CA 1
ATOM 2421 C C . ASN A 1 291 ? 13.725 9.595 -24.334 1.00 90.00 291 ASN A C 1
ATOM 2423 O O . ASN A 1 291 ? 12.955 8.756 -23.869 1.00 90.00 291 ASN A O 1
ATOM 2427 N N . VAL A 1 292 ? 14.698 9.276 -25.194 1.00 87.81 292 VAL A N 1
ATOM 2428 C CA . VAL A 1 292 ? 14.999 7.893 -25.598 1.00 87.81 292 VAL A CA 1
ATOM 2429 C C . VAL A 1 292 ? 15.455 7.079 -24.387 1.00 87.81 292 VAL A C 1
ATOM 2431 O O . VAL A 1 292 ? 14.894 6.011 -24.134 1.00 87.81 292 VAL A O 1
ATOM 2434 N N . LEU A 1 293 ? 16.390 7.619 -23.597 1.00 88.88 293 LEU A N 1
ATOM 2435 C CA . LEU A 1 293 ? 16.873 6.989 -22.367 1.00 88.88 293 LEU A CA 1
ATOM 2436 C C . LEU A 1 293 ? 15.734 6.783 -21.362 1.00 88.88 293 LEU A C 1
ATOM 2438 O O . LEU A 1 293 ? 15.507 5.667 -20.909 1.00 88.88 293 LEU A O 1
ATOM 2442 N N . GLN A 1 294 ? 14.972 7.836 -21.053 1.00 89.19 294 GLN A N 1
ATOM 2443 C CA . GLN A 1 294 ? 13.853 7.746 -20.113 1.00 89.19 294 GLN A CA 1
ATOM 2444 C C . GLN A 1 294 ? 12.796 6.739 -20.568 1.00 89.19 294 GLN A C 1
ATOM 2446 O O . GLN A 1 294 ? 12.224 6.031 -19.744 1.00 89.19 294 GLN A O 1
ATOM 2451 N N . ASN A 1 295 ? 12.517 6.654 -21.869 1.00 89.19 295 ASN A N 1
ATOM 2452 C CA . ASN A 1 295 ? 11.555 5.689 -22.384 1.00 89.19 295 ASN A CA 1
ATOM 2453 C C . ASN A 1 295 ? 12.060 4.243 -22.238 1.00 89.19 295 ASN A C 1
ATOM 2455 O O . ASN A 1 295 ? 11.284 3.367 -21.854 1.00 89.19 295 ASN A O 1
ATOM 2459 N N . ALA A 1 296 ? 13.350 3.997 -22.491 1.00 87.00 296 ALA A N 1
ATOM 2460 C CA . ALA A 1 296 ? 13.973 2.693 -22.265 1.00 87.00 296 ALA A CA 1
ATOM 2461 C C . ALA A 1 296 ? 13.959 2.311 -20.774 1.00 87.00 296 ALA A C 1
ATOM 2463 O O . ALA A 1 296 ? 13.485 1.227 -20.423 1.00 87.00 296 ALA A O 1
ATOM 2464 N N . VAL A 1 297 ? 14.360 3.240 -19.897 1.00 90.31 297 VAL A N 1
ATOM 2465 C CA . VAL A 1 297 ? 14.329 3.062 -18.437 1.00 90.31 297 VAL A CA 1
ATOM 2466 C C . VAL A 1 297 ? 12.913 2.758 -17.960 1.00 90.31 297 VAL A C 1
ATOM 2468 O O . VAL A 1 297 ? 12.720 1.759 -17.282 1.00 90.31 297 VAL A O 1
ATOM 2471 N N . ASN A 1 298 ? 11.905 3.539 -18.354 1.00 88.62 298 ASN A N 1
ATOM 2472 C CA . ASN A 1 298 ? 10.517 3.319 -17.929 1.00 88.62 298 ASN A CA 1
ATOM 2473 C C . ASN A 1 298 ? 9.964 1.969 -18.400 1.00 88.62 298 ASN A C 1
ATOM 2475 O O . ASN A 1 298 ? 9.265 1.283 -17.653 1.00 88.62 298 ASN A O 1
ATOM 2479 N N . LYS A 1 299 ? 10.298 1.558 -19.629 1.00 87.06 299 LYS A N 1
ATOM 2480 C CA . LYS A 1 299 ? 9.885 0.260 -20.168 1.00 87.06 299 LYS A CA 1
ATOM 2481 C C . LYS A 1 299 ? 10.469 -0.894 -19.349 1.00 87.06 299 LYS A C 1
ATOM 2483 O O . LYS A 1 299 ? 9.747 -1.835 -19.019 1.00 87.06 299 LYS A O 1
ATOM 2488 N N . HIS A 1 300 ? 11.754 -0.825 -19.006 1.00 87.56 300 HIS A N 1
ATOM 2489 C CA . HIS A 1 300 ? 12.408 -1.845 -18.185 1.00 87.56 300 HIS A CA 1
ATOM 2490 C C . HIS A 1 300 ? 12.035 -1.751 -16.703 1.00 87.56 300 HIS A C 1
ATOM 2492 O O . HIS A 1 300 ? 11.941 -2.784 -16.047 1.00 87.56 300 HIS A O 1
ATOM 2498 N N . LEU A 1 301 ? 11.742 -0.553 -16.196 1.00 88.06 301 LEU A N 1
ATOM 2499 C CA . LEU A 1 301 ? 11.271 -0.318 -14.834 1.00 88.06 301 LEU A CA 1
ATOM 2500 C C . LEU A 1 301 ? 9.933 -1.012 -14.604 1.00 88.06 301 LEU A C 1
ATOM 2502 O O . LEU A 1 301 ? 9.820 -1.795 -13.670 1.00 88.06 301 LEU A O 1
ATOM 2506 N N . ASN A 1 302 ? 8.949 -0.786 -15.478 1.00 84.06 302 ASN A N 1
ATOM 2507 C CA . ASN A 1 302 ? 7.633 -1.411 -15.346 1.00 84.06 302 ASN A CA 1
ATOM 2508 C C . ASN A 1 302 ? 7.733 -2.937 -15.389 1.00 84.06 302 ASN A C 1
ATOM 2510 O O . ASN A 1 302 ? 7.101 -3.614 -14.584 1.00 84.06 302 ASN A O 1
ATOM 2514 N N . LYS A 1 303 ? 8.581 -3.469 -16.277 1.00 85.06 303 LYS A N 1
ATOM 2515 C CA . LYS A 1 303 ? 8.843 -4.906 -16.363 1.00 85.06 303 LYS A CA 1
ATOM 2516 C C . LYS A 1 303 ? 9.473 -5.440 -15.071 1.00 85.06 303 LYS A C 1
ATOM 2518 O O . LYS A 1 303 ? 8.928 -6.359 -14.471 1.00 85.06 303 LYS A O 1
ATOM 2523 N N . LYS A 1 304 ? 10.568 -4.831 -14.606 1.00 83.56 304 LYS A N 1
ATOM 2524 C CA . LYS A 1 304 ? 11.307 -5.284 -13.418 1.00 83.56 304 LYS A CA 1
ATOM 2525 C C . LYS A 1 304 ? 10.489 -5.143 -12.134 1.00 83.56 304 LYS A C 1
ATOM 2527 O O . LYS A 1 304 ? 10.560 -6.023 -11.285 1.00 83.56 304 LYS A O 1
ATOM 2532 N N . LEU A 1 305 ? 9.691 -4.079 -12.010 1.00 81.25 305 LEU A N 1
ATOM 2533 C CA . LEU A 1 305 ? 8.733 -3.939 -10.916 1.00 81.25 305 LEU A CA 1
ATOM 2534 C C . LEU A 1 305 ? 7.703 -5.068 -10.991 1.00 81.25 305 LEU A C 1
ATOM 2536 O O . LEU A 1 305 ? 7.627 -5.843 -10.052 1.00 81.25 305 LEU A O 1
ATOM 2540 N N . SER A 1 306 ? 7.024 -5.259 -12.129 1.00 77.38 306 SER A N 1
ATOM 2541 C CA . SER A 1 306 ? 6.007 -6.316 -12.272 1.00 77.38 306 SER A CA 1
ATOM 2542 C C . SER A 1 306 ? 6.524 -7.742 -12.026 1.00 77.38 306 SER A C 1
ATOM 2544 O O . SER A 1 306 ? 5.763 -8.590 -11.574 1.00 77.38 306 SER A O 1
ATOM 2546 N N . GLU A 1 307 ? 7.804 -8.011 -12.304 1.00 77.19 307 GLU A N 1
ATOM 2547 C CA . GLU A 1 307 ? 8.437 -9.317 -12.082 1.00 77.19 307 GLU A CA 1
ATOM 2548 C C . GLU A 1 307 ? 8.804 -9.566 -10.613 1.00 77.19 307 GLU A C 1
ATOM 2550 O O . GLU A 1 307 ? 8.780 -10.713 -10.171 1.00 77.19 307 GLU A O 1
ATOM 2555 N N . GLN A 1 308 ? 9.172 -8.524 -9.858 1.00 69.31 308 GLN A N 1
ATOM 2556 C CA . GLN A 1 308 ? 9.628 -8.682 -8.474 1.00 69.31 308 GLN A CA 1
ATOM 2557 C C . GLN A 1 308 ? 8.480 -8.640 -7.462 1.00 69.31 308 GLN A C 1
ATOM 2559 O O . GLN A 1 308 ? 8.500 -9.416 -6.511 1.00 69.31 308 GLN A O 1
ATOM 2564 N N . PHE A 1 309 ? 7.513 -7.737 -7.637 1.00 69.81 309 PHE A N 1
ATOM 2565 C CA . PHE A 1 309 ? 6.333 -7.582 -6.777 1.00 69.81 309 PHE A CA 1
ATOM 2566 C C . PHE A 1 309 ? 5.387 -6.547 -7.396 1.00 69.81 309 PHE A C 1
ATOM 2568 O O . PHE A 1 309 ? 5.834 -5.643 -8.102 1.00 69.81 309 PHE A O 1
ATOM 2575 N N . ASN A 1 310 ? 4.078 -6.611 -7.137 1.00 77.44 310 ASN A N 1
ATOM 2576 C CA . ASN A 1 310 ? 3.170 -5.606 -7.694 1.00 77.44 310 ASN A CA 1
ATOM 2577 C C . ASN A 1 310 ? 3.288 -4.268 -6.935 1.00 77.44 310 ASN A C 1
ATOM 2579 O O . ASN A 1 310 ? 2.453 -3.934 -6.101 1.00 77.44 310 ASN A O 1
ATOM 2583 N N . TYR A 1 311 ? 4.350 -3.505 -7.223 1.00 80.31 311 TYR A N 1
ATOM 2584 C CA . TYR A 1 311 ? 4.692 -2.239 -6.565 1.00 80.31 311 TYR A CA 1
ATOM 2585 C C . TYR A 1 311 ? 3.529 -1.247 -6.546 1.00 80.31 311 TYR A C 1
ATOM 2587 O O . TYR A 1 311 ? 3.323 -0.556 -5.551 1.00 80.31 311 TYR A O 1
ATOM 2595 N N . ALA A 1 312 ? 2.789 -1.152 -7.655 1.00 78.75 312 ALA A N 1
ATOM 2596 C CA . ALA A 1 312 ? 1.669 -0.228 -7.770 1.00 78.75 312 ALA A CA 1
ATOM 2597 C C . ALA A 1 312 ? 0.538 -0.605 -6.804 1.00 78.75 312 ALA A C 1
ATOM 2599 O O . ALA A 1 312 ? 0.020 0.272 -6.114 1.00 78.75 312 ALA A O 1
ATOM 2600 N N . ASP A 1 313 ? 0.214 -1.897 -6.716 1.00 81.38 313 ASP A N 1
ATOM 2601 C CA . ASP A 1 313 ? -0.802 -2.405 -5.794 1.00 81.38 313 ASP A CA 1
ATOM 2602 C C . ASP A 1 313 ? -0.350 -2.240 -4.340 1.00 81.38 313 ASP A C 1
ATOM 2604 O O . ASP A 1 313 ? -1.093 -1.687 -3.536 1.00 81.38 313 ASP A O 1
ATOM 2608 N N . GLU A 1 314 ? 0.889 -2.621 -4.006 1.00 82.31 314 GLU A N 1
ATOM 2609 C CA . GLU A 1 314 ? 1.414 -2.489 -2.641 1.00 82.31 314 GLU A CA 1
ATOM 2610 C C . GLU A 1 314 ? 1.459 -1.033 -2.167 1.00 82.31 314 GLU A C 1
ATOM 2612 O O . GLU A 1 314 ? 1.077 -0.734 -1.036 1.00 82.31 314 GLU A O 1
ATOM 2617 N N . LEU A 1 315 ? 1.909 -0.106 -3.020 1.00 85.50 315 LEU A N 1
ATOM 2618 C CA . LEU A 1 315 ? 1.948 1.315 -2.679 1.00 85.50 315 LEU A CA 1
ATOM 2619 C C . LEU A 1 315 ? 0.534 1.879 -2.490 1.00 85.50 315 LEU A C 1
ATOM 2621 O O . LEU A 1 315 ? 0.302 2.659 -1.565 1.00 85.50 315 LEU A O 1
ATOM 2625 N N . ASN A 1 316 ? -0.407 1.487 -3.351 1.00 84.88 316 ASN A N 1
ATOM 2626 C CA . ASN A 1 316 ? -1.809 1.877 -3.233 1.00 84.88 316 ASN A CA 1
ATOM 2627 C C . ASN A 1 316 ? -2.427 1.338 -1.934 1.00 84.88 316 ASN A C 1
ATOM 2629 O O . ASN A 1 316 ? -3.098 2.078 -1.217 1.00 84.88 316 ASN A O 1
ATOM 2633 N N . ASP A 1 317 ? -2.139 0.086 -1.583 1.00 83.38 317 ASP A N 1
ATOM 2634 C CA . ASP A 1 317 ? -2.601 -0.532 -0.343 1.00 83.38 317 ASP A CA 1
ATOM 2635 C C . ASP A 1 317 ? -2.029 0.183 0.885 1.00 83.38 317 ASP A C 1
ATOM 2637 O O . ASP A 1 317 ? -2.788 0.550 1.780 1.00 83.38 317 ASP A O 1
ATOM 2641 N N . VAL A 1 318 ? -0.725 0.478 0.910 1.00 86.31 318 VAL A N 1
ATOM 2642 C CA . VAL A 1 318 ? -0.101 1.245 2.004 1.00 86.31 318 VAL A CA 1
ATOM 2643 C C . VAL A 1 318 ? -0.732 2.634 2.140 1.00 86.31 318 VAL A C 1
ATOM 2645 O O . VAL A 1 318 ? -1.064 3.043 3.252 1.00 86.31 318 VAL A O 1
ATOM 2648 N N . ASN A 1 319 ? -0.959 3.347 1.033 1.00 86.25 319 ASN A N 1
ATOM 2649 C CA . ASN A 1 319 ? -1.601 4.665 1.064 1.00 86.25 319 ASN A CA 1
ATOM 2650 C C . ASN A 1 319 ? -3.023 4.592 1.633 1.00 86.25 319 ASN A C 1
ATOM 2652 O O . ASN A 1 319 ? -3.376 5.377 2.512 1.00 86.25 319 ASN A O 1
ATOM 2656 N N . ARG A 1 320 ? -3.812 3.605 1.198 1.00 83.12 320 ARG A N 1
ATOM 2657 C CA . ARG A 1 320 ? -5.166 3.365 1.715 1.00 83.12 320 ARG A CA 1
ATOM 2658 C C . ARG A 1 320 ? -5.161 3.030 3.206 1.00 83.12 320 ARG A C 1
ATOM 2660 O O . ARG A 1 320 ? -6.030 3.503 3.934 1.00 83.12 320 ARG A O 1
ATOM 2667 N N . MET A 1 321 ? -4.189 2.244 3.680 1.00 84.50 321 MET A N 1
ATOM 2668 C CA . MET A 1 321 ? -4.046 1.936 5.109 1.00 84.50 321 MET A CA 1
ATOM 2669 C C . MET A 1 321 ? -3.750 3.210 5.911 1.00 84.50 321 MET A C 1
ATOM 2671 O O . MET A 1 321 ? -4.357 3.431 6.956 1.00 84.50 321 MET A O 1
ATOM 2675 N N . ILE A 1 322 ? -2.854 4.071 5.413 1.00 85.00 322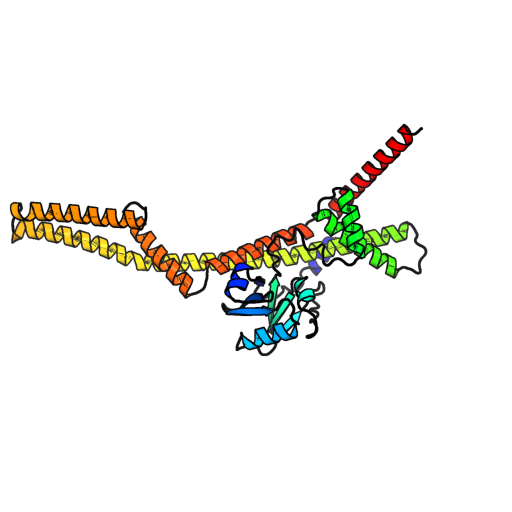 ILE A N 1
ATOM 2676 C CA . ILE A 1 322 ? -2.527 5.353 6.053 1.00 85.00 322 ILE A CA 1
ATOM 2677 C C . ILE A 1 322 ? -3.763 6.257 6.115 1.00 85.00 322 ILE A C 1
ATOM 2679 O O . ILE A 1 322 ? -4.036 6.840 7.163 1.00 85.00 322 ILE A O 1
ATOM 2683 N N . GLU A 1 323 ? -4.522 6.377 5.025 1.00 81.44 323 GLU A N 1
ATOM 2684 C CA . GLU A 1 323 ? -5.754 7.176 4.987 1.00 81.44 323 GLU A CA 1
ATOM 2685 C C . GLU A 1 323 ? -6.802 6.663 5.979 1.00 81.44 323 GLU A C 1
ATOM 2687 O O . GLU A 1 323 ? -7.355 7.449 6.752 1.00 81.44 323 GLU A O 1
ATOM 2692 N N . TYR A 1 324 ? -7.019 5.346 6.019 1.00 82.75 324 TYR A N 1
ATOM 2693 C CA . TYR A 1 324 ? -7.918 4.706 6.979 1.00 82.75 324 TYR A CA 1
ATOM 2694 C C . TYR A 1 324 ? -7.512 5.009 8.426 1.00 82.75 324 TYR A C 1
ATOM 2696 O O . TYR A 1 324 ? -8.337 5.431 9.239 1.00 82.75 324 TYR A O 1
ATOM 2704 N N . LEU A 1 325 ? -6.227 4.855 8.750 1.00 83.94 325 LEU A N 1
ATOM 2705 C CA . LEU A 1 325 ? -5.723 5.123 10.093 1.00 83.94 325 LEU A CA 1
ATOM 2706 C C . LEU A 1 325 ? -5.798 6.606 10.457 1.00 83.94 325 LEU A C 1
ATOM 2708 O O . LEU A 1 325 ? -6.169 6.922 11.582 1.00 83.94 325 LEU A O 1
ATOM 2712 N N . LYS A 1 326 ? -5.530 7.525 9.522 1.00 82.88 326 LYS A N 1
ATOM 2713 C CA . LYS A 1 326 ? -5.712 8.972 9.742 1.00 82.88 326 LYS A CA 1
ATOM 2714 C C . LYS A 1 326 ? -7.167 9.311 10.038 1.00 82.88 326 LYS A C 1
ATOM 2716 O O . LYS A 1 326 ? -7.445 10.088 10.948 1.00 82.88 326 LYS A O 1
ATOM 2721 N N . PHE A 1 327 ? -8.102 8.693 9.325 1.00 77.88 327 PHE A N 1
ATOM 2722 C CA . PHE A 1 327 ? -9.520 8.849 9.622 1.00 77.88 327 PHE A CA 1
ATOM 2723 C C . PHE A 1 327 ? -9.867 8.310 11.020 1.00 77.88 327 PHE A C 1
ATOM 2725 O O . PHE A 1 327 ? -10.501 9.002 11.816 1.00 77.88 327 PHE A O 1
ATOM 2732 N N . LYS A 1 328 ? -9.387 7.112 11.370 1.00 79.31 328 LYS A N 1
ATOM 2733 C CA . LYS A 1 328 ? -9.570 6.526 12.706 1.00 79.31 328 LYS A CA 1
ATOM 2734 C C . LYS A 1 328 ? -8.969 7.422 13.799 1.00 79.31 328 LYS A C 1
ATOM 2736 O O . LYS A 1 328 ? -9.600 7.644 14.830 1.00 79.31 328 LYS A O 1
ATOM 2741 N N . GLN A 1 329 ? -7.800 8.013 13.548 1.00 81.44 329 GLN A N 1
ATOM 2742 C CA . GLN A 1 329 ? -7.153 8.987 14.428 1.00 81.44 329 GLN A CA 1
ATOM 2743 C C . GLN A 1 329 ? -8.040 10.216 14.653 1.00 81.44 329 GLN A C 1
ATOM 2745 O O . GLN A 1 329 ? -8.106 10.706 15.778 1.00 81.44 329 GLN A O 1
ATOM 2750 N N . MET A 1 330 ? -8.749 10.700 13.624 1.00 71.25 330 MET A N 1
ATOM 2751 C CA . MET A 1 330 ? -9.692 11.811 13.774 1.00 71.25 330 MET A CA 1
ATOM 2752 C C . MET A 1 330 ? -10.830 11.466 14.740 1.00 71.25 330 MET A C 1
ATOM 2754 O O . MET A 1 330 ? -11.193 12.296 15.566 1.00 71.25 330 MET A O 1
ATOM 2758 N N . ILE A 1 331 ? -11.368 10.247 14.726 1.00 72.19 331 ILE A N 1
ATOM 2759 C CA . ILE A 1 331 ? -12.422 9.852 15.680 1.00 72.19 331 ILE A CA 1
ATOM 2760 C C . ILE A 1 331 ? -11.920 9.973 17.128 1.00 72.19 331 ILE A C 1
ATOM 2762 O O . ILE A 1 331 ? -12.618 10.513 17.983 1.00 72.19 331 ILE A O 1
ATOM 2766 N N . TYR A 1 332 ? -10.685 9.539 17.386 1.00 73.50 332 TYR A N 1
ATOM 2767 C CA . TYR A 1 332 ? -10.081 9.553 18.723 1.00 73.50 332 TYR A CA 1
ATOM 2768 C C . TYR A 1 332 ? -9.387 10.872 19.099 1.00 73.50 332 TYR A C 1
ATOM 2770 O O . TYR A 1 332 ? -8.968 11.043 20.245 1.00 73.50 332 TYR A O 1
ATOM 2778 N N . SER A 1 333 ? -9.249 11.816 18.164 1.00 65.06 333 SER A N 1
ATOM 2779 C CA . SER A 1 333 ? -8.638 13.124 18.423 1.00 65.06 333 SER A CA 1
ATOM 2780 C C . SER A 1 333 ? -9.624 14.185 18.903 1.00 65.06 333 SER A C 1
ATOM 2782 O O . SER A 1 333 ? -9.176 15.267 19.273 1.00 65.06 333 SER A O 1
ATOM 2784 N N . SER A 1 334 ? -10.933 13.904 18.895 1.00 61.84 334 SER A N 1
ATOM 2785 C CA . SER A 1 334 ? -11.932 14.807 19.471 1.00 61.84 334 SER A CA 1
ATOM 2786 C C . SER A 1 334 ? -11.657 14.970 20.953 1.00 61.84 334 SER A C 1
ATOM 2788 O O . SER A 1 334 ? -11.704 13.987 21.697 1.00 61.84 334 SER A O 1
ATOM 2790 N N . ASP A 1 335 ? -11.407 16.202 21.388 1.00 63.38 335 ASP A N 1
ATOM 2791 C CA . ASP A 1 335 ? -11.391 16.487 22.809 1.00 63.38 335 ASP A CA 1
ATOM 2792 C C . ASP A 1 335 ? -12.808 16.217 23.326 1.00 63.38 335 ASP A C 1
ATOM 2794 O O . ASP A 1 335 ? -13.782 16.827 22.882 1.00 63.38 335 ASP A O 1
ATOM 2798 N N . ILE A 1 336 ? -12.960 15.251 24.232 1.00 62.09 336 ILE A N 1
ATOM 2799 C CA . ILE A 1 336 ? -14.266 14.930 24.832 1.00 62.09 336 ILE A CA 1
ATOM 2800 C C . ILE A 1 336 ? -14.870 16.193 25.463 1.00 62.09 336 ILE A C 1
ATOM 2802 O O . ILE A 1 336 ? -16.085 16.350 25.487 1.00 62.09 336 ILE A O 1
ATOM 2806 N N . TYR A 1 337 ? -14.017 17.121 25.898 1.00 59.56 337 TYR A N 1
ATOM 2807 C CA . TYR A 1 337 ? -14.397 18.441 26.380 1.00 59.56 337 TYR A CA 1
ATOM 2808 C C . TYR A 1 337 ? -15.031 19.336 25.306 1.00 59.56 337 TYR A C 1
ATOM 2810 O O . TYR A 1 337 ? -16.056 19.950 25.589 1.00 59.56 337 TYR A O 1
ATOM 2818 N N . GLU A 1 338 ? -14.501 19.370 24.078 1.00 59.53 338 GLU A N 1
ATOM 2819 C CA . GLU A 1 338 ? -15.134 20.098 22.964 1.00 59.53 338 GLU A CA 1
ATOM 2820 C C . GLU A 1 338 ? -16.517 19.511 22.663 1.00 59.53 338 GLU A C 1
ATOM 2822 O O . GLU A 1 338 ? -17.497 20.243 22.535 1.00 59.53 338 GLU A O 1
ATOM 2827 N N . VAL A 1 339 ? -16.625 18.180 22.645 1.00 56.91 339 VAL A N 1
ATOM 2828 C CA . VAL A 1 339 ? -17.901 17.483 22.431 1.00 56.91 339 VAL A CA 1
ATOM 2829 C C . VAL A 1 339 ? -18.915 17.808 23.535 1.00 56.91 339 VAL A C 1
ATOM 2831 O O . VAL A 1 339 ? -20.072 18.072 23.223 1.00 56.91 339 VAL A O 1
ATOM 2834 N N . ILE A 1 340 ? -18.488 17.846 24.802 1.00 58.44 340 ILE A N 1
ATOM 2835 C CA . ILE A 1 340 ? -19.343 18.214 25.942 1.00 58.44 340 ILE A CA 1
ATOM 2836 C C . ILE A 1 340 ? -19.818 19.669 25.841 1.00 58.44 340 ILE A C 1
ATOM 2838 O O . ILE A 1 340 ? -21.013 19.912 25.981 1.00 58.44 340 ILE A O 1
ATOM 2842 N N . SER A 1 341 ? -18.931 20.612 25.512 1.00 59.12 341 SER A N 1
ATOM 2843 C CA . SER A 1 341 ? -19.300 22.033 25.393 1.00 59.12 341 SER A CA 1
ATOM 2844 C C . SER A 1 341 ? -20.325 22.314 24.286 1.00 59.12 341 SER A C 1
ATOM 2846 O O . SER A 1 341 ? -21.193 23.168 24.445 1.00 59.12 341 SER A O 1
ATOM 2848 N N . VAL A 1 342 ? -20.278 21.562 23.180 1.00 54.59 342 VAL A N 1
ATOM 2849 C CA . VAL A 1 342 ? -21.260 21.684 22.088 1.00 54.59 342 VAL A CA 1
ATOM 2850 C C . VAL A 1 342 ? -22.649 21.222 22.539 1.00 54.59 342 VAL A C 1
ATOM 2852 O O . VAL A 1 342 ? -23.656 21.798 22.136 1.00 54.59 342 VAL A O 1
ATOM 2855 N N . ILE A 1 343 ? -22.719 20.203 23.397 1.00 52.62 343 ILE A N 1
ATOM 2856 C CA . ILE A 1 343 ? -23.987 19.694 23.935 1.00 52.62 343 ILE A CA 1
ATOM 2857 C C . ILE A 1 343 ? -24.565 20.655 24.965 1.00 52.62 343 ILE A C 1
ATOM 2859 O O . ILE A 1 343 ? -25.769 20.882 24.950 1.00 52.62 343 ILE A O 1
ATOM 2863 N N . GLU A 1 344 ? -23.726 21.218 25.838 1.00 61.59 344 GLU A N 1
ATOM 2864 C CA . GLU A 1 344 ? -24.151 22.244 26.796 1.00 61.59 344 GLU A CA 1
ATOM 2865 C C . GLU A 1 344 ? -24.805 23.420 26.056 1.00 61.59 344 GLU A C 1
ATOM 2867 O O . GLU A 1 344 ? -25.950 23.755 26.352 1.00 61.59 344 GLU A O 1
ATOM 2872 N N . GLY A 1 345 ? -24.167 23.931 24.995 1.00 63.94 345 GLY A N 1
ATOM 2873 C CA . GLY A 1 345 ? -24.745 24.989 24.159 1.00 63.94 345 GLY A CA 1
ATOM 2874 C C . GLY A 1 345 ? -26.048 24.592 23.445 1.00 63.94 345 GLY A C 1
ATOM 2875 O O . GLY A 1 345 ? -26.997 25.372 23.418 1.00 63.94 345 GLY A O 1
ATOM 2876 N N . ALA A 1 346 ? -26.144 23.371 22.905 1.00 52.41 346 ALA A N 1
ATOM 2877 C CA . ALA A 1 346 ? -27.362 22.898 22.232 1.00 52.41 346 ALA A CA 1
ATOM 2878 C C . ALA A 1 346 ? -28.543 22.689 23.203 1.00 52.41 346 ALA A C 1
ATOM 2880 O O . ALA A 1 346 ? -29.703 22.897 22.837 1.00 52.41 346 ALA A O 1
ATOM 2881 N N . ILE A 1 347 ? -28.263 22.281 24.446 1.00 57.97 347 ILE A N 1
ATOM 2882 C CA . ILE A 1 347 ? -29.270 22.168 25.508 1.00 57.97 347 ILE A CA 1
ATOM 2883 C C . ILE A 1 347 ? -29.770 23.558 25.905 1.00 57.97 347 ILE A C 1
ATOM 2885 O O . ILE A 1 347 ? -30.983 23.751 25.989 1.00 57.97 347 ILE A O 1
ATOM 2889 N N . GLU A 1 348 ? -28.863 24.517 26.099 1.00 73.00 348 GLU A N 1
ATOM 2890 C CA . GLU A 1 348 ? -29.209 25.908 26.414 1.00 73.00 348 GLU A CA 1
ATOM 2891 C C . GLU A 1 348 ? -30.070 26.540 25.309 1.00 73.00 348 GLU A C 1
ATOM 2893 O O . GLU A 1 348 ? -31.101 27.146 25.598 1.00 73.00 348 GLU A O 1
ATOM 2898 N N . GLU A 1 349 ? -29.727 26.323 24.034 1.00 70.25 349 GLU A N 1
ATOM 2899 C CA . GLU A 1 349 ? -30.508 26.831 22.900 1.00 70.25 349 GLU A CA 1
ATOM 2900 C C . GLU A 1 349 ? -31.919 26.217 22.837 1.00 70.25 349 GLU A C 1
ATOM 2902 O O . GLU A 1 349 ? -32.901 26.918 22.581 1.00 70.25 349 GLU A O 1
ATOM 2907 N N . LYS A 1 350 ? -32.057 24.909 23.097 1.00 69.69 350 LYS A N 1
ATOM 2908 C CA . LYS A 1 350 ? -33.365 24.234 23.100 1.00 69.69 350 LYS A CA 1
ATOM 2909 C C . LYS A 1 350 ? -34.229 24.667 24.287 1.00 69.69 350 LYS A C 1
ATOM 2911 O O . LYS A 1 350 ? -35.435 24.833 24.121 1.00 69.69 350 LYS A O 1
ATOM 2916 N N . GLN A 1 351 ? -33.627 24.880 25.458 1.00 72.44 351 GLN A N 1
ATOM 2917 C CA . GLN A 1 351 ? -34.318 25.429 26.629 1.00 72.44 351 GLN A CA 1
ATOM 2918 C C . GLN A 1 351 ? -34.801 26.860 26.377 1.00 72.44 351 GLN A C 1
ATOM 2920 O O . GLN A 1 351 ? -35.947 27.166 26.693 1.00 72.44 351 GLN A O 1
ATOM 2925 N N . ALA A 1 352 ? -33.985 27.696 25.729 1.00 81.88 352 ALA A N 1
ATOM 2926 C CA . ALA A 1 352 ? -34.380 29.049 25.342 1.00 81.88 352 ALA A CA 1
ATOM 2927 C C . ALA A 1 352 ? -35.547 29.055 24.337 1.00 81.88 352 ALA A C 1
ATOM 2929 O O . ALA A 1 352 ? -36.473 29.850 24.472 1.00 81.88 352 ALA A O 1
ATOM 2930 N N . LYS A 1 353 ? -35.549 28.138 23.356 1.00 80.50 353 LYS A N 1
ATOM 2931 C CA . LYS A 1 353 ? -36.661 27.995 22.395 1.00 80.50 353 LYS A CA 1
ATOM 2932 C C . LYS A 1 353 ? -37.963 27.529 23.053 1.00 80.50 353 LYS A C 1
ATOM 2934 O O . LYS A 1 353 ? -39.022 28.021 22.686 1.00 80.50 353 LYS A O 1
ATOM 2939 N N . LEU A 1 354 ? -37.888 26.610 24.016 1.00 79.38 354 LEU A N 1
ATOM 2940 C CA . LEU A 1 354 ? -39.058 26.144 24.771 1.00 79.38 354 LEU A CA 1
ATOM 2941 C C . LEU A 1 354 ? -39.645 27.254 25.652 1.00 79.38 354 LEU A C 1
ATOM 2943 O O . LEU A 1 354 ? -40.854 27.442 25.656 1.00 79.38 354 LEU A O 1
ATOM 2947 N N . GLN A 1 355 ? -38.797 28.033 26.328 1.00 84.19 355 GLN A N 1
ATOM 2948 C CA . GLN A 1 355 ? -39.240 29.185 27.122 1.00 84.19 355 GLN A CA 1
ATOM 2949 C C . GLN A 1 355 ? -39.898 30.264 26.253 1.00 84.19 355 GLN A C 1
ATOM 2951 O O . GLN A 1 355 ? -40.936 30.794 26.626 1.00 84.19 355 GLN A O 1
ATOM 2956 N N . ALA A 1 356 ? -39.351 30.536 25.064 1.00 84.56 356 ALA A N 1
ATOM 2957 C CA . ALA A 1 356 ? -39.956 31.475 24.120 1.00 84.56 356 ALA A CA 1
ATOM 2958 C C . ALA A 1 356 ? -41.336 31.008 23.614 1.00 84.56 356 ALA A C 1
ATOM 2960 O O . ALA A 1 356 ? -42.229 31.828 23.442 1.00 84.56 356 ALA A O 1
ATOM 2961 N N . GLN A 1 357 ? -41.535 29.700 23.413 1.00 80.50 357 GLN A N 1
ATOM 2962 C CA . GLN A 1 357 ? -42.847 29.149 23.048 1.00 80.50 357 GLN A CA 1
ATOM 2963 C C . GLN A 1 357 ? -43.862 29.240 24.195 1.00 80.50 357 GLN A C 1
ATOM 2965 O O . GLN A 1 357 ? -45.022 29.556 23.955 1.00 80.50 357 GLN A O 1
ATOM 2970 N N . GLU A 1 358 ? -43.433 29.013 25.439 1.00 79.56 358 GLU A N 1
ATOM 2971 C CA . GLU A 1 358 ? -44.295 29.167 26.620 1.00 79.56 358 GLU A CA 1
ATOM 2972 C C . GLU A 1 358 ? -44.693 30.632 26.877 1.00 79.56 358 GLU A C 1
ATOM 2974 O O . GLU A 1 358 ? -45.779 30.883 27.396 1.00 79.56 358 GLU A O 1
ATOM 2979 N N . GLU A 1 359 ? -43.846 31.596 26.502 1.00 80.88 359 GLU A N 1
ATOM 2980 C CA . GLU A 1 359 ? -44.151 33.034 26.563 1.00 80.88 359 GLU A CA 1
ATOM 2981 C C . GLU A 1 359 ? -45.070 33.509 25.423 1.00 80.88 359 GLU A C 1
ATOM 2983 O O . GLU A 1 359 ? -45.806 34.472 25.612 1.00 80.88 359 GLU A O 1
ATOM 2988 N N . GLU A 1 360 ? -45.062 32.851 24.258 1.00 78.81 360 GLU A N 1
ATOM 2989 C CA . GLU A 1 360 ? -45.984 33.152 23.147 1.00 78.81 360 GLU A CA 1
ATOM 2990 C C . GLU A 1 360 ? -47.388 32.544 23.341 1.00 78.81 360 GLU A C 1
ATOM 2992 O O . GLU A 1 360 ? -48.355 33.026 22.746 1.00 78.81 360 GLU A O 1
ATOM 2997 N N . GLU A 1 361 ? -47.518 31.493 24.159 1.00 74.25 361 GLU A N 1
ATOM 2998 C CA . GLU A 1 361 ? -48.800 30.852 24.492 1.00 74.25 361 GLU A CA 1
ATOM 2999 C C . GLU A 1 361 ? -49.524 31.480 25.706 1.00 74.25 361 GLU A C 1
ATOM 3001 O O . GLU A 1 361 ? -50.687 31.141 25.959 1.00 74.25 361 GLU A O 1
ATOM 3006 N N . GLN A 1 362 ? -48.875 32.395 26.438 1.00 62.78 362 GLN A N 1
ATOM 3007 C CA . GLN A 1 362 ? -49.451 33.181 27.547 1.00 62.78 362 GLN A CA 1
ATOM 3008 C C . GLN A 1 362 ? -49.922 34.562 27.087 1.00 62.78 362 GLN A C 1
ATOM 3010 O O . GLN A 1 362 ? -50.995 34.995 27.578 1.00 62.78 362 GLN A O 1
#

Sequence (362 aa):
MLLKSLNRFCTLKRYNFQDILMLQRFSQEESKNLNLKQEVLYFYFQSKKVFFKGEGTVLELQQAIKKQIDDVKSVGVFQQTMNDEQIEYASSTPMQLVLAEDMILRLNQTESYIILNKVDNPPVIDLIDNYPITQHALHEYFQEIDVPQRTKVVLSNFIQKLLSEIEKHKELTYDKDLVLLIIKKVILKLGIYSQAQKQIIEDQISFLECKQNRLAHLKDSIIKELEMKEQTTLYQIYFYILMQIAFTQYGTYVVWGWDVMEPVTFMLGVTDMIIAYQFWMKTTKAYTFGNVLQNAVNKHLNKKLSEQFNYADELNDVNRMIEYLKFKQMIYSSDIYEVISVIEGAIEEKQAKLQAQEEEEQ

Secondary structure (DSSP, 8-state):
-HHHHHHHHS--------EEEE-EEPPHHHHHHTT--S-EEEEEETTEEEEEETTSBHHHHHHHHHHH-TT-S-EEEEE--TTS--EEPPTTSBHHHHTTS-EEEEETTTEEEEEE---SS-SSSTTSTTS-HHHHHHHHHHHHTT--HHHHHHHHHHHHHHHHHHHTTTTS---HHHHHHHHHHHHHHHHHHHHHHHHHHHHHHHHHHHHHHHHHHHHHHHHHHHHHHHHHHHHHHHHHHHHHHHHHHHIIIIIS-HHHHHHHHHHHHHHHHHHHHHHHHHHSS---HHHHHHHHHHHHHHHHHHHH--HHHHHHHHHHHHHHHHHHHHHHHS-HHHHHHHHHHHHHHHHHHHHHHHHH--

pLDDT: mean 80.02, std 15.43, range [27.03, 97.5]